Protein AF-W6L2D4-F1 (afdb_monomer)

Foldseek 3Di:
DPVVLLVLVLVQCCVQAVPCSVQADSVLQVVVLVVAPLKDWDWDDDPPPPPPPDDDDDDDDDDDDDPDPPPPDRHTFWMKGKAQLLLCCVVRVRHRVSVLCCLPVAPWDFQADAAAPNCQSPDWDCLDPDSNPTTGLEIEIDIGGDLPDALVVVLVSLVVSLVVLVVVLVVQQVVQPPDDDDDDDGRRPDRRQWYKYKWKKFFPDPPPPPPDPDDDDDDDDDDDDDPDPPPPPPPPPRPDCVRIDTSDPLVVLLVVLFDSNYTKIKHFHDDPDPPDPSRRGMIMIITIHGSVSSVVSSVVSVVVSVPPDDDDDD

pLDDT: mean 71.97, std 20.56, range [31.77, 97.56]

Secondary structure (DSSP, 8-state):
--HHHHHHHHHHHHHHSTTTGGGS-HHHHHHHHHH-TTEEEEE---------------------S-S--------EEEEEEEE-HHHHHHH-HHHHHHHHHHHHHS-PEEEE-SB-HHHHHS-EE--SSSGGG-EESEEEEEEEE-TT--HHHHHHHHHHHHHHHHHHHHHHHHHTT------S-----PPP-EEEEEEEEEE-----------------------S--SS---------GGGEEESSHHHHHHHHTS-TTBPEEEEEPPPSSTT--GGGS-EEEEEEE-HHHHHHHHHHHHHHHHTT------

Structure (mmCIF, N/CA/C/O backbone):
data_AF-W6L2D4-F1
#
_entry.id   AF-W6L2D4-F1
#
loop_
_atom_site.group_PDB
_atom_site.id
_atom_site.type_symbol
_atom_site.label_atom_id
_atom_site.label_alt_id
_atom_site.label_comp_id
_atom_site.label_asym_id
_atom_site.label_entity_id
_atom_site.label_seq_id
_atom_site.pdbx_PDB_ins_code
_atom_site.Cartn_x
_atom_site.Cartn_y
_atom_site.Cartn_z
_atom_site.occupancy
_atom_site.B_iso_or_equiv
_atom_site.auth_seq_id
_atom_site.auth_comp_id
_atom_site.auth_asym_id
_atom_site.auth_atom_id
_atom_site.pdbx_PDB_model_num
ATOM 1 N N . MET A 1 1 ? 16.944 -12.922 3.020 1.00 68.75 1 MET A N 1
ATOM 2 C CA . MET A 1 1 ? 15.678 -13.561 2.645 1.00 68.75 1 MET A CA 1
ATOM 3 C C . MET A 1 1 ? 16.073 -14.639 1.668 1.00 68.75 1 MET A C 1
ATOM 5 O O . MET A 1 1 ? 17.003 -14.405 0.897 1.00 68.75 1 MET A O 1
ATOM 9 N N . GLN A 1 2 ? 15.473 -15.826 1.720 1.00 74.19 2 GLN A N 1
ATOM 10 C CA . GLN A 1 2 ? 15.866 -16.866 0.768 1.00 74.19 2 GLN A CA 1
ATOM 11 C C . GLN A 1 2 ? 15.475 -16.429 -0.657 1.00 74.19 2 GLN A C 1
ATOM 13 O O . GLN A 1 2 ? 14.399 -15.847 -0.809 1.00 74.19 2 GLN A O 1
ATOM 18 N N . PRO A 1 3 ? 16.281 -16.702 -1.702 1.00 72.38 3 PRO A N 1
ATOM 19 C CA . PRO A 1 3 ? 15.982 -16.259 -3.070 1.00 72.38 3 PRO A CA 1
ATOM 20 C C . PRO A 1 3 ? 14.559 -16.601 -3.547 1.00 72.38 3 PRO A C 1
ATOM 22 O O . PRO A 1 3 ? 13.885 -15.761 -4.126 1.00 72.38 3 PRO A O 1
ATOM 25 N N . ARG A 1 4 ? 14.036 -17.784 -3.195 1.00 71.38 4 ARG A N 1
ATOM 26 C CA . ARG A 1 4 ? 12.666 -18.203 -3.554 1.00 71.38 4 ARG A CA 1
ATOM 27 C C . ARG A 1 4 ? 11.557 -17.397 -2.858 1.00 71.38 4 ARG A C 1
ATOM 29 O O . ARG A 1 4 ? 10.501 -17.158 -3.440 1.00 71.38 4 ARG A O 1
ATOM 36 N N . GLN A 1 5 ? 11.794 -16.949 -1.623 1.00 74.69 5 GLN A N 1
ATOM 37 C CA . GLN A 1 5 ? 10.873 -16.050 -0.916 1.00 74.69 5 GLN A CA 1
ATOM 38 C C . GLN A 1 5 ? 10.873 -14.672 -1.580 1.00 74.69 5 GLN A C 1
ATOM 40 O O . GLN A 1 5 ? 9.813 -14.071 -1.725 1.00 74.69 5 GLN A O 1
ATOM 45 N N . VAL A 1 6 ? 12.042 -14.203 -2.034 1.00 74.81 6 VAL A N 1
ATOM 46 C CA . VAL A 1 6 ? 12.148 -12.972 -2.827 1.00 74.81 6 VAL A CA 1
ATOM 47 C C . VAL A 1 6 ? 11.355 -13.119 -4.121 1.00 74.81 6 VAL A C 1
ATOM 49 O O . VAL A 1 6 ? 10.545 -12.250 -4.411 1.00 74.81 6 VAL A O 1
ATOM 52 N N . ASP A 1 7 ? 11.490 -14.229 -4.849 1.00 74.94 7 ASP A N 1
ATOM 53 C CA . ASP A 1 7 ? 10.715 -14.468 -6.074 1.00 74.94 7 ASP A CA 1
ATOM 54 C C . ASP A 1 7 ? 9.200 -14.479 -5.823 1.00 74.94 7 ASP A C 1
ATOM 56 O O . ASP A 1 7 ? 8.452 -13.805 -6.531 1.00 74.94 7 ASP A O 1
ATOM 60 N N . SER A 1 8 ? 8.741 -15.167 -4.774 1.00 75.06 8 SER A N 1
ATOM 61 C CA . SER A 1 8 ? 7.319 -15.212 -4.399 1.00 75.06 8 SER A CA 1
ATOM 62 C C . SER A 1 8 ? 6.781 -13.828 -4.017 1.00 75.06 8 SER A C 1
ATOM 64 O O . SER A 1 8 ? 5.709 -13.414 -4.459 1.00 75.06 8 SER A O 1
ATOM 66 N N . VAL A 1 9 ? 7.562 -13.058 -3.258 1.00 76.50 9 VAL A N 1
ATOM 67 C CA . VAL A 1 9 ? 7.235 -11.671 -2.918 1.00 76.50 9 VAL A CA 1
ATOM 68 C C . VAL A 1 9 ? 7.229 -10.779 -4.160 1.00 76.50 9 VAL A C 1
ATOM 70 O O . VAL A 1 9 ? 6.330 -9.955 -4.321 1.00 76.50 9 VAL A O 1
ATOM 73 N N . MET A 1 10 ? 8.178 -10.956 -5.079 1.00 75.38 10 MET A N 1
ATOM 74 C CA . MET A 1 10 ? 8.192 -10.211 -6.334 1.00 75.38 10 MET A CA 1
ATOM 75 C C . MET A 1 10 ? 6.990 -10.569 -7.206 1.00 75.38 10 MET A C 1
ATOM 77 O O . MET A 1 10 ? 6.442 -9.671 -7.830 1.00 75.38 10 MET A O 1
ATOM 81 N N . HIS A 1 11 ? 6.500 -11.810 -7.189 1.00 75.19 11 HIS A N 1
ATOM 82 C CA . HIS A 1 11 ? 5.244 -12.166 -7.852 1.00 75.19 11 HIS A CA 1
ATOM 83 C C . HIS A 1 11 ? 4.026 -11.461 -7.244 1.00 75.19 11 HIS A C 1
ATOM 85 O O . HIS A 1 11 ? 3.137 -11.039 -7.985 1.00 75.19 11 HIS A O 1
ATOM 91 N N . LEU A 1 12 ? 3.986 -11.280 -5.922 1.00 71.69 12 LEU A N 1
ATOM 92 C CA . LEU A 1 12 ? 2.952 -10.482 -5.257 1.00 71.69 12 LEU A CA 1
ATOM 93 C C . LEU A 1 12 ? 3.057 -8.994 -5.649 1.00 71.69 12 LEU A C 1
ATOM 95 O O . LEU A 1 12 ? 2.054 -8.350 -5.963 1.00 71.69 12 LEU A O 1
ATOM 99 N N . ILE A 1 13 ? 4.275 -8.454 -5.729 1.00 72.56 13 ILE A N 1
ATOM 100 C CA . ILE A 1 13 ? 4.537 -7.052 -6.100 1.00 72.56 13 ILE A CA 1
ATOM 101 C C . ILE A 1 13 ? 4.356 -6.798 -7.602 1.00 72.56 13 ILE A C 1
ATOM 103 O O . ILE A 1 13 ? 3.933 -5.710 -7.994 1.00 72.56 13 ILE A O 1
ATOM 107 N N . ASP A 1 14 ? 4.580 -7.786 -8.463 1.00 69.75 14 ASP A N 1
ATOM 108 C CA . ASP A 1 14 ? 4.284 -7.700 -9.896 1.00 69.75 14 ASP A CA 1
ATOM 109 C C . ASP A 1 14 ? 2.792 -7.405 -10.114 1.00 69.75 14 ASP A C 1
ATOM 111 O O . ASP A 1 14 ? 2.414 -6.687 -11.042 1.00 69.75 14 ASP A O 1
ATOM 115 N N . GLN A 1 15 ? 1.925 -7.861 -9.203 1.00 61.25 15 GLN A N 1
ATOM 116 C CA . GLN A 1 15 ? 0.518 -7.483 -9.228 1.00 61.25 15 GLN A CA 1
ATOM 117 C C . GLN A 1 15 ? 0.327 -6.006 -8.846 1.00 61.25 15 GLN A C 1
ATOM 119 O O . GLN A 1 15 ? -0.602 -5.378 -9.345 1.00 61.25 15 GLN A O 1
ATOM 124 N N . PHE A 1 16 ? 1.147 -5.458 -7.944 1.00 60.00 16 PHE A N 1
ATOM 125 C CA . PHE A 1 16 ? 1.050 -4.116 -7.347 1.00 60.00 16 PHE A CA 1
ATOM 126 C C . PHE A 1 16 ? 1.337 -2.974 -8.343 1.00 60.00 16 PHE A C 1
ATOM 128 O O . PHE A 1 16 ? 0.628 -1.965 -8.335 1.00 60.00 16 PHE A O 1
ATOM 135 N N . CYS A 1 17 ? 2.313 -3.152 -9.245 1.00 57.06 17 CYS A N 1
ATOM 136 C CA . CYS A 1 17 ? 2.706 -2.169 -10.270 1.00 57.06 17 CYS A CA 1
ATOM 137 C C . CYS A 1 17 ? 3.064 -2.855 -11.613 1.00 57.06 17 CYS A C 1
ATOM 139 O O . CYS A 1 17 ? 4.234 -2.893 -12.003 1.00 57.06 17 CYS A O 1
ATOM 141 N N . PRO A 1 18 ? 2.078 -3.358 -12.374 1.00 52.22 18 PRO A N 1
ATOM 142 C CA . PRO A 1 18 ? 2.303 -4.309 -13.475 1.00 52.22 18 PRO A CA 1
ATOM 143 C C . PRO A 1 18 ? 3.168 -3.793 -14.637 1.00 52.22 18 PRO A C 1
ATOM 145 O O . PRO A 1 18 ? 3.634 -4.569 -15.467 1.00 52.22 18 PRO A O 1
ATOM 148 N N . ASP A 1 19 ? 3.421 -2.487 -14.710 1.00 57.28 19 ASP A N 1
ATOM 149 C CA . ASP A 1 19 ? 3.966 -1.874 -15.920 1.00 57.28 19 ASP A CA 1
ATOM 150 C C . ASP A 1 19 ? 5.480 -1.696 -15.891 1.00 57.28 19 ASP A C 1
ATOM 152 O O . ASP A 1 19 ? 6.074 -1.465 -16.950 1.00 57.28 19 ASP A O 1
ATOM 156 N N . LYS A 1 20 ? 6.084 -1.768 -14.694 1.00 61.09 20 LYS A N 1
ATOM 157 C CA . LYS A 1 20 ? 7.484 -1.390 -14.453 1.00 61.09 20 LYS A CA 1
ATOM 158 C C . LYS A 1 20 ? 8.176 -2.097 -13.282 1.00 61.09 20 LYS A C 1
ATOM 160 O O . LYS A 1 20 ? 9.317 -1.760 -12.996 1.00 61.09 20 LYS A O 1
ATOM 165 N N . VAL A 1 21 ? 7.567 -3.079 -12.609 1.00 61.41 21 VAL A N 1
ATOM 166 C CA . VAL A 1 21 ? 8.265 -3.802 -11.516 1.00 61.41 21 VAL A CA 1
ATOM 167 C C . VAL A 1 21 ? 9.490 -4.571 -12.027 1.00 61.41 21 VAL A C 1
ATOM 169 O O . VAL A 1 21 ? 10.471 -4.690 -11.305 1.00 61.41 21 VAL A O 1
ATOM 172 N N . ASN A 1 22 ? 9.529 -4.943 -13.311 1.00 66.50 22 ASN A N 1
ATOM 173 C CA . ASN A 1 22 ? 10.748 -5.448 -13.961 1.00 66.50 22 ASN A CA 1
ATOM 174 C C . ASN A 1 22 ? 11.922 -4.442 -13.973 1.00 66.50 22 ASN A C 1
ATOM 176 O O . ASN A 1 22 ? 13.052 -4.836 -14.240 1.00 66.50 22 ASN A O 1
ATOM 180 N N . GLU A 1 23 ? 11.670 -3.149 -13.731 1.00 71.81 23 GLU A N 1
ATOM 181 C CA . GLU A 1 23 ? 12.705 -2.117 -13.570 1.00 71.81 23 GLU A CA 1
ATOM 182 C C . GLU A 1 23 ? 13.270 -2.086 -12.131 1.00 71.81 23 GLU A C 1
ATOM 184 O O . GLU A 1 23 ? 14.284 -1.430 -11.895 1.00 71.81 23 GLU A O 1
ATOM 189 N N . ILE A 1 24 ? 12.637 -2.780 -11.173 1.00 76.56 24 ILE A N 1
ATOM 190 C CA . ILE A 1 24 ? 13.099 -2.913 -9.785 1.00 76.56 24 ILE A CA 1
ATOM 191 C C . ILE A 1 24 ? 14.097 -4.075 -9.695 1.00 76.56 24 ILE A C 1
ATOM 193 O O . ILE A 1 24 ? 13.818 -5.194 -10.125 1.00 76.56 24 ILE A O 1
ATOM 197 N N . ASP A 1 25 ? 15.262 -3.810 -9.103 1.00 83.00 25 ASP A N 1
ATOM 198 C CA . ASP A 1 25 ? 16.249 -4.838 -8.763 1.00 83.00 25 ASP A CA 1
ATOM 199 C C . ASP A 1 25 ? 15.670 -5.750 -7.665 1.00 83.00 25 ASP A C 1
ATOM 201 O O . ASP A 1 25 ? 15.533 -5.338 -6.511 1.00 83.00 25 ASP A O 1
ATOM 205 N N . ARG A 1 26 ? 15.281 -6.971 -8.059 1.00 82.88 26 ARG A N 1
ATOM 206 C CA . ARG A 1 26 ? 14.584 -7.953 -7.213 1.00 82.88 26 ARG A CA 1
ATOM 207 C C . ARG A 1 26 ? 15.399 -8.332 -5.982 1.00 82.88 26 ARG A C 1
ATOM 209 O O . ARG A 1 26 ? 14.868 -8.317 -4.875 1.00 82.88 26 ARG A O 1
ATOM 216 N N . ASP A 1 27 ? 16.688 -8.603 -6.168 1.00 82.88 27 ASP A N 1
ATOM 217 C CA . ASP A 1 27 ? 17.585 -9.002 -5.083 1.00 82.88 27 ASP A CA 1
ATOM 218 C C . ASP A 1 27 ? 17.779 -7.850 -4.096 1.00 82.88 27 ASP A C 1
ATOM 220 O O . ASP A 1 27 ? 17.695 -8.036 -2.880 1.00 82.88 27 ASP A O 1
ATOM 224 N N . ALA A 1 28 ? 17.976 -6.631 -4.611 1.00 86.12 28 ALA A N 1
ATOM 225 C CA . ALA A 1 28 ? 18.082 -5.449 -3.765 1.00 86.12 28 ALA A CA 1
ATOM 226 C C . ALA A 1 28 ? 16.778 -5.171 -3.002 1.00 86.12 28 ALA A C 1
ATOM 228 O O . ALA A 1 28 ? 16.825 -4.760 -1.842 1.00 86.12 28 ALA A O 1
ATOM 229 N N . PHE A 1 29 ? 15.622 -5.388 -3.634 1.00 85.12 29 PHE A N 1
ATOM 230 C CA . PHE A 1 29 ? 14.320 -5.199 -2.999 1.00 85.12 29 PHE A CA 1
ATOM 231 C C . PHE A 1 29 ? 14.055 -6.255 -1.919 1.00 85.12 29 PHE A C 1
ATOM 233 O O . PHE A 1 29 ? 13.626 -5.912 -0.819 1.00 85.12 29 PHE A O 1
ATOM 240 N N . GLY A 1 30 ? 14.395 -7.520 -2.181 1.00 84.88 30 GLY A N 1
ATOM 241 C CA . GLY A 1 30 ? 14.339 -8.599 -1.195 1.00 84.88 30 GLY A CA 1
ATOM 242 C C . GLY A 1 30 ? 15.239 -8.351 0.019 1.00 84.88 30 GLY A C 1
ATOM 243 O O . GLY A 1 30 ? 14.814 -8.558 1.156 1.00 84.88 30 GLY A O 1
ATOM 244 N N . ALA A 1 31 ? 16.456 -7.845 -0.203 1.00 84.75 31 ALA A N 1
ATOM 245 C CA . ALA A 1 31 ? 17.363 -7.452 0.876 1.00 84.75 31 ALA A CA 1
ATOM 246 C C . ALA A 1 31 ? 16.794 -6.296 1.715 1.00 84.75 31 ALA A C 1
ATOM 248 O O . ALA A 1 31 ? 16.870 -6.326 2.942 1.00 84.75 31 ALA A O 1
ATOM 249 N N . ALA A 1 32 ? 16.176 -5.305 1.069 1.00 87.25 32 ALA A N 1
ATOM 250 C CA . ALA A 1 32 ? 15.550 -4.201 1.784 1.00 87.25 32 ALA A CA 1
ATOM 251 C C . ALA A 1 32 ? 14.336 -4.641 2.612 1.00 87.25 32 ALA A C 1
ATOM 253 O O . ALA A 1 32 ? 14.160 -4.189 3.739 1.00 87.25 32 ALA A O 1
ATOM 254 N N . LEU A 1 33 ? 13.517 -5.553 2.083 1.00 87.31 33 LEU A N 1
ATOM 255 C CA . LEU A 1 33 ? 12.393 -6.136 2.812 1.00 87.31 33 LEU A CA 1
ATOM 256 C C . LEU A 1 33 ? 12.833 -6.881 4.072 1.00 87.31 33 LEU A C 1
ATOM 258 O O . LEU A 1 33 ? 12.187 -6.736 5.106 1.00 87.31 33 LEU A O 1
ATOM 262 N N . GLU A 1 34 ? 13.911 -7.665 3.981 1.00 85.00 34 GLU A N 1
ATOM 263 C CA . GLU A 1 34 ? 14.491 -8.382 5.123 1.00 85.00 34 GLU A CA 1
ATOM 264 C C . GLU A 1 34 ? 15.064 -7.432 6.174 1.00 85.00 34 GLU A C 1
ATOM 266 O O . GLU A 1 34 ? 14.919 -7.676 7.370 1.00 85.00 34 GLU A O 1
ATOM 271 N N . ALA A 1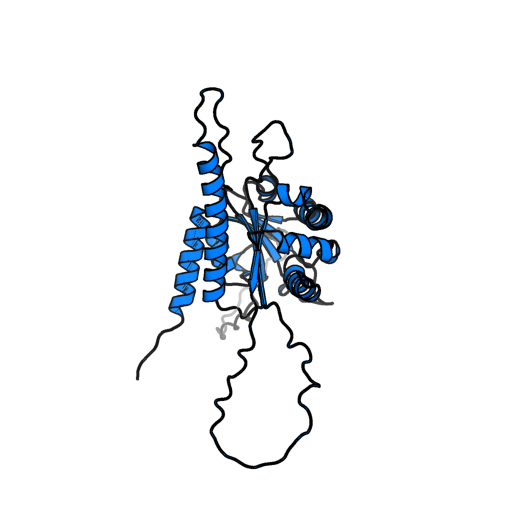 35 ? 15.710 -6.353 5.732 1.00 85.12 35 ALA A N 1
ATOM 272 C CA . ALA A 1 35 ? 16.264 -5.346 6.625 1.00 85.12 35 ALA A CA 1
ATOM 273 C C . ALA A 1 35 ? 15.182 -4.459 7.266 1.00 85.12 35 ALA A C 1
ATOM 275 O O . ALA A 1 35 ? 15.433 -3.866 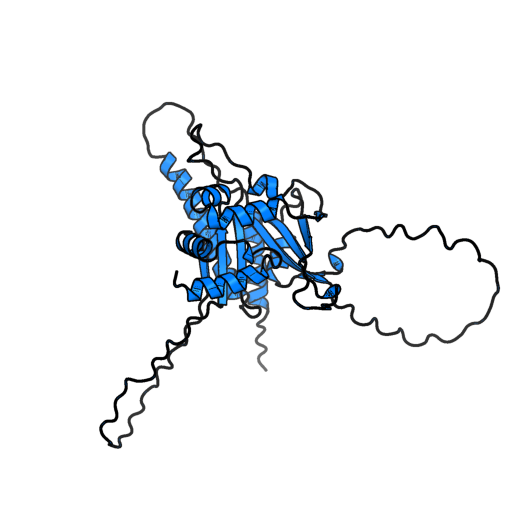8.315 1.00 85.12 35 ALA A O 1
ATOM 276 N N . ASN A 1 36 ? 13.999 -4.349 6.651 1.00 85.69 36 ASN A N 1
ATOM 277 C CA . ASN A 1 36 ? 12.933 -3.482 7.132 1.00 85.69 36 ASN A CA 1
ATOM 278 C C . ASN A 1 36 ? 12.192 -4.120 8.331 1.00 85.69 36 ASN A C 1
ATOM 280 O O . ASN A 1 36 ? 11.473 -5.112 8.159 1.00 85.69 36 ASN A O 1
ATOM 284 N N . PRO A 1 37 ? 12.270 -3.524 9.539 1.00 86.50 37 PRO A N 1
ATOM 285 C CA . PRO A 1 37 ? 11.597 -4.042 10.731 1.00 86.50 37 PRO A CA 1
ATOM 286 C C . PRO A 1 37 ? 10.069 -3.923 10.673 1.00 86.50 37 PRO A C 1
ATOM 288 O O . PRO A 1 37 ? 9.390 -4.455 11.549 1.00 86.50 37 PRO A O 1
ATOM 291 N N . PHE A 1 38 ? 9.521 -3.247 9.662 1.00 89.94 38 PHE A N 1
ATOM 292 C CA . PHE A 1 38 ? 8.089 -3.123 9.399 1.00 89.94 38 PHE A CA 1
ATOM 293 C C . PHE A 1 38 ? 7.645 -3.997 8.234 1.00 89.94 38 PHE A C 1
ATOM 295 O O . PHE A 1 38 ? 6.727 -3.616 7.521 1.00 89.94 38 PHE A O 1
ATOM 302 N N . THR A 1 39 ? 8.292 -5.142 8.022 1.00 89.25 39 THR A N 1
ATOM 303 C CA . THR A 1 39 ? 7.853 -6.160 7.064 1.00 89.25 39 THR A CA 1
ATOM 304 C C . THR A 1 39 ? 7.194 -7.339 7.793 1.00 89.25 39 THR A C 1
ATOM 306 O O . THR A 1 39 ? 7.667 -7.789 8.840 1.00 89.25 39 THR A O 1
ATOM 309 N N . CYS A 1 40 ? 6.091 -7.831 7.230 1.00 88.19 40 CYS A N 1
ATOM 310 C CA . CYS A 1 40 ? 5.386 -9.072 7.547 1.00 88.19 40 CYS A CA 1
ATOM 311 C C . CYS A 1 40 ? 5.378 -9.963 6.310 1.00 88.19 40 CYS A C 1
ATOM 313 O O . CYS A 1 40 ? 4.996 -9.502 5.235 1.00 88.19 40 CYS A O 1
ATOM 315 N N . ILE A 1 41 ? 5.708 -11.241 6.478 1.00 85.94 41 ILE A N 1
ATOM 316 C CA . ILE A 1 41 ? 5.524 -12.266 5.448 1.00 85.94 41 ILE A CA 1
ATOM 317 C C . ILE A 1 41 ? 4.592 -13.329 6.011 1.00 85.94 41 ILE A C 1
ATOM 319 O O . ILE A 1 41 ? 4.825 -13.834 7.107 1.00 85.94 41 ILE A O 1
ATOM 323 N N . VAL A 1 42 ? 3.551 -13.658 5.254 1.00 82.56 42 VAL A N 1
ATOM 324 C CA . VAL A 1 42 ? 2.610 -14.726 5.586 1.00 82.56 42 VAL A CA 1
ATOM 325 C C . VAL A 1 42 ? 3.077 -16.003 4.912 1.00 82.56 42 VAL A C 1
ATOM 327 O O . VAL A 1 42 ? 3.236 -16.041 3.690 1.00 82.56 42 VAL A O 1
ATOM 330 N N . LYS A 1 43 ? 3.263 -17.043 5.718 1.00 83.12 43 LYS A N 1
ATOM 331 C CA . LYS A 1 43 ? 3.559 -18.401 5.270 1.00 83.12 43 LYS A CA 1
ATOM 332 C C . LYS A 1 43 ? 2.484 -19.328 5.814 1.00 83.12 43 LYS A C 1
ATOM 334 O O . LYS A 1 43 ? 2.057 -19.149 6.955 1.00 83.12 43 LYS A O 1
ATOM 339 N N . LEU A 1 44 ? 2.063 -20.292 5.009 1.00 72.62 44 LEU A N 1
ATOM 340 C CA . LEU A 1 44 ? 1.328 -21.442 5.512 1.00 72.62 44 LEU A CA 1
ATOM 341 C C . LEU A 1 44 ? 2.376 -22.504 5.827 1.00 72.62 44 LEU A C 1
ATOM 343 O O . LEU A 1 44 ? 3.191 -22.828 4.969 1.00 72.62 44 LEU A O 1
ATOM 347 N N . ASN A 1 45 ? 2.409 -22.968 7.072 1.00 66.25 45 ASN A N 1
ATOM 348 C CA . ASN A 1 45 ? 3.177 -24.158 7.394 1.00 66.25 45 ASN A CA 1
ATOM 349 C C . ASN A 1 45 ? 2.275 -25.341 7.067 1.00 66.25 45 ASN A C 1
ATOM 351 O O . ASN A 1 45 ? 1.142 -25.376 7.560 1.00 66.25 45 ASN A O 1
ATOM 355 N N . ASP A 1 46 ? 2.772 -26.293 6.287 1.00 59.00 46 ASP A N 1
ATOM 356 C CA . ASP A 1 46 ? 2.169 -27.615 6.266 1.00 59.00 46 ASP A CA 1
ATOM 357 C C . ASP A 1 46 ? 2.258 -28.138 7.700 1.00 59.00 46 ASP A C 1
ATOM 359 O O . ASP A 1 46 ? 3.339 -28.290 8.276 1.00 59.00 46 ASP A O 1
ATOM 363 N N . LEU A 1 47 ? 1.102 -28.272 8.348 1.00 53.97 47 LEU A N 1
ATOM 364 C CA . LEU A 1 47 ? 1.028 -29.014 9.591 1.00 53.97 47 LEU A CA 1
ATOM 365 C C . LEU A 1 47 ? 1.382 -30.441 9.192 1.00 53.97 47 LEU A C 1
ATOM 367 O O . LEU A 1 47 ? 0.549 -31.118 8.594 1.00 53.97 47 LEU A O 1
ATOM 371 N N . GLU A 1 48 ? 2.620 -30.860 9.467 1.00 52.66 48 GLU A N 1
ATOM 372 C CA . GLU A 1 48 ? 2.964 -32.276 9.531 1.00 52.66 48 GLU A CA 1
ATOM 373 C C . GLU A 1 48 ? 1.871 -32.910 10.400 1.00 52.66 48 GLU A C 1
ATOM 375 O O . GLU A 1 48 ? 1.774 -32.619 11.596 1.00 52.66 48 GLU A O 1
ATOM 380 N N . GLU A 1 49 ? 0.962 -33.667 9.779 1.00 47.53 49 GLU A N 1
ATOM 381 C CA . GLU A 1 49 ? 0.005 -34.485 10.505 1.00 47.53 49 GLU A CA 1
ATOM 382 C C . GLU A 1 49 ? 0.861 -35.390 11.394 1.00 47.53 49 GLU A C 1
ATOM 384 O O . GLU A 1 49 ? 1.541 -36.292 10.904 1.00 47.53 49 GLU A O 1
ATOM 389 N N . GLU A 1 50 ? 0.908 -35.096 12.697 1.00 49.19 50 GLU A N 1
ATOM 390 C CA . GLU A 1 50 ? 1.393 -36.040 13.692 1.00 49.19 50 GLU A CA 1
ATOM 391 C C . GLU A 1 50 ? 0.460 -37.251 13.590 1.00 49.19 50 GLU A C 1
ATOM 393 O O . GLU A 1 50 ? -0.604 -37.293 14.208 1.00 49.19 50 GLU A O 1
ATOM 398 N N . GLU A 1 51 ? 0.818 -38.204 12.726 1.00 48.94 51 GLU A N 1
ATOM 399 C CA . GLU A 1 51 ? 0.218 -39.527 12.699 1.00 48.94 51 GLU A CA 1
ATOM 400 C C . GLU A 1 51 ? 0.391 -40.099 14.110 1.00 48.94 51 GLU A C 1
ATOM 402 O O . GLU A 1 51 ? 1.487 -40.489 14.522 1.00 48.94 51 GLU A O 1
ATOM 407 N N . GLU A 1 52 ? -0.697 -40.110 14.880 1.00 46.56 52 GLU A N 1
ATOM 408 C CA . GLU A 1 52 ? -0.817 -40.957 16.055 1.00 46.56 52 GLU A CA 1
ATOM 409 C C . GLU A 1 52 ? -0.614 -42.407 15.578 1.00 46.56 52 GLU A C 1
ATOM 411 O O . GLU A 1 52 ? -1.516 -43.027 15.011 1.00 46.56 52 GLU A O 1
ATOM 416 N N . GLU A 1 53 ? 0.602 -42.937 15.754 1.00 43.34 53 GLU A N 1
ATOM 417 C CA . GLU A 1 53 ? 0.904 -44.355 15.560 1.00 43.34 53 GLU A CA 1
ATOM 418 C C . GLU A 1 53 ? 0.078 -45.171 16.570 1.00 43.34 53 GLU A C 1
ATOM 420 O O . GLU A 1 53 ? 0.464 -45.351 17.727 1.00 43.34 53 GLU A O 1
ATOM 425 N N . ASP A 1 54 ? -1.078 -45.667 16.125 1.00 40.31 54 ASP A N 1
ATOM 426 C CA . ASP A 1 54 ? -1.807 -46.737 16.799 1.00 40.31 54 ASP A CA 1
ATOM 427 C C . ASP A 1 54 ? -1.035 -48.058 16.615 1.00 40.31 54 ASP A C 1
ATOM 429 O O . ASP A 1 54 ? -0.807 -48.552 15.503 1.00 40.31 54 ASP A O 1
ATOM 433 N N . ASP A 1 55 ? -0.603 -48.611 17.745 1.00 48.94 55 ASP A N 1
ATOM 434 C CA . ASP A 1 55 ? 0.153 -49.847 17.908 1.00 48.94 55 ASP A CA 1
ATOM 435 C C . ASP A 1 55 ? -0.525 -51.044 17.212 1.00 48.94 55 ASP A C 1
ATOM 437 O O . ASP A 1 55 ? -1.337 -51.751 17.810 1.00 48.94 55 ASP A O 1
ATOM 441 N N . THR A 1 56 ? -0.120 -51.398 15.986 1.00 41.34 56 THR A N 1
ATOM 442 C CA . THR A 1 56 ? -0.273 -52.784 15.495 1.00 41.34 56 THR A CA 1
ATOM 443 C C . THR A 1 56 ? 0.895 -53.268 14.629 1.00 41.34 56 THR A C 1
ATOM 445 O O . THR A 1 56 ? 0.909 -53.235 13.404 1.00 41.34 56 THR A O 1
ATOM 448 N N . VAL A 1 57 ? 1.879 -53.814 15.345 1.00 49.25 57 VAL A N 1
ATOM 449 C CA . VAL A 1 57 ? 2.827 -54.883 14.989 1.00 49.25 57 VAL A CA 1
ATOM 450 C C . VAL A 1 57 ? 2.540 -55.618 13.664 1.00 49.25 57 VAL A C 1
ATOM 452 O O . VAL A 1 57 ? 1.643 -56.457 13.603 1.00 49.25 57 VAL A O 1
ATOM 455 N N . ASN A 1 58 ? 3.419 -55.455 12.664 1.00 40.31 58 ASN A N 1
ATOM 456 C CA . ASN A 1 58 ? 4.007 -56.596 11.948 1.00 40.31 58 ASN A CA 1
ATOM 457 C C . ASN A 1 58 ? 5.307 -56.244 11.198 1.00 40.31 58 ASN A C 1
ATOM 459 O O . ASN A 1 58 ? 5.380 -55.347 10.368 1.00 40.31 58 ASN A O 1
ATOM 463 N N . ASN A 1 59 ? 6.339 -57.023 11.520 1.00 40.69 59 ASN A N 1
ATOM 464 C CA . ASN A 1 59 ? 7.730 -56.915 11.092 1.00 40.69 59 ASN A CA 1
ATOM 465 C C . ASN A 1 59 ? 7.956 -56.992 9.569 1.00 40.69 59 ASN A C 1
ATOM 467 O O . ASN A 1 59 ? 7.671 -58.021 8.960 1.00 40.69 59 ASN A O 1
ATOM 471 N N . HIS A 1 60 ? 8.692 -56.021 9.017 1.00 36.41 60 HIS A N 1
ATOM 472 C CA . HIS A 1 60 ? 9.732 -56.288 8.013 1.00 36.41 60 HIS A CA 1
ATOM 473 C C . HIS A 1 60 ? 10.862 -55.237 8.092 1.00 36.41 60 HIS A C 1
ATOM 475 O O . HIS A 1 60 ? 10.572 -54.043 8.119 1.00 36.41 60 HIS A O 1
ATOM 481 N N . PRO A 1 61 ? 12.152 -55.638 8.138 1.00 46.28 61 PRO A N 1
ATOM 482 C CA . PRO A 1 61 ? 13.245 -54.706 8.384 1.00 46.28 61 PRO A CA 1
ATOM 483 C C . PRO A 1 61 ? 13.828 -54.121 7.088 1.00 46.28 61 PRO A C 1
ATOM 485 O O . PRO A 1 61 ? 14.113 -54.839 6.133 1.00 46.28 61 PRO A O 1
ATOM 488 N N . ASN A 1 62 ? 14.110 -52.819 7.143 1.00 41.12 62 ASN A N 1
ATOM 489 C CA . ASN A 1 62 ? 15.072 -52.070 6.332 1.00 41.12 62 ASN A CA 1
ATOM 490 C C . ASN A 1 62 ? 14.903 -52.065 4.801 1.00 41.12 62 ASN A C 1
ATOM 492 O O . ASN A 1 62 ? 15.605 -52.763 4.068 1.00 41.12 62 ASN A O 1
ATOM 496 N N . LYS A 1 63 ? 14.180 -51.051 4.314 1.00 36.03 63 LYS A N 1
ATOM 497 C CA . LYS A 1 63 ? 14.719 -50.179 3.262 1.00 36.03 63 LYS A CA 1
ATOM 498 C C . LYS A 1 63 ? 14.584 -48.723 3.701 1.00 36.03 63 LYS A C 1
ATOM 500 O O . LYS A 1 63 ? 13.509 -48.261 4.048 1.00 36.03 63 LYS A O 1
ATOM 505 N N . ARG A 1 64 ? 15.748 -48.087 3.766 1.00 40.44 64 ARG A N 1
ATOM 506 C CA . ARG A 1 64 ? 16.054 -46.742 4.245 1.00 40.44 64 ARG A CA 1
ATOM 507 C C . ARG A 1 64 ? 15.017 -45.689 3.834 1.00 40.44 64 ARG A C 1
ATOM 509 O O . ARG A 1 64 ? 14.847 -45.426 2.649 1.00 40.44 64 ARG A O 1
ATOM 516 N N . LYS A 1 65 ? 14.427 -45.059 4.856 1.00 44.94 65 LYS A N 1
ATOM 517 C CA . LYS A 1 65 ? 14.191 -43.609 4.921 1.00 44.94 65 LYS A CA 1
ATOM 518 C C . LYS A 1 65 ? 15.484 -42.900 4.499 1.00 44.94 65 LYS A C 1
ATOM 520 O O . LYS A 1 65 ? 16.482 -43.162 5.161 1.00 44.94 65 LYS A O 1
ATOM 525 N N . GLU A 1 66 ? 15.467 -42.098 3.429 1.00 38.41 66 GLU A N 1
ATOM 526 C CA . GLU A 1 66 ? 16.375 -40.942 3.201 1.00 38.41 66 GLU A CA 1
ATOM 527 C C . GLU A 1 66 ? 16.280 -40.287 1.804 1.00 38.41 66 GLU A C 1
ATOM 529 O O . GLU A 1 66 ? 17.015 -39.344 1.541 1.00 38.41 66 GLU A O 1
ATOM 534 N N . GLU A 1 67 ? 15.380 -40.698 0.907 1.00 34.78 67 GLU A N 1
ATOM 535 C CA . GLU A 1 67 ? 15.308 -40.108 -0.443 1.00 34.78 67 GLU A CA 1
ATOM 536 C C . GLU A 1 67 ? 13.870 -39.732 -0.818 1.00 34.78 67 GLU A C 1
ATOM 538 O O . GLU A 1 67 ? 13.218 -40.452 -1.563 1.00 34.78 67 GLU A O 1
ATOM 543 N N . ALA A 1 68 ? 13.374 -38.643 -0.220 1.00 37.66 68 ALA A N 1
ATOM 544 C CA . ALA A 1 68 ? 12.352 -37.724 -0.756 1.00 37.66 68 ALA A CA 1
ATOM 545 C C . ALA A 1 68 ? 11.967 -36.673 0.311 1.00 37.66 68 ALA A C 1
ATOM 547 O O . ALA A 1 68 ? 10.798 -36.455 0.590 1.00 37.66 68 ALA A O 1
ATOM 548 N N . LYS A 1 69 ? 12.953 -36.020 0.943 1.00 37.19 69 LYS A N 1
ATOM 549 C CA . LYS A 1 69 ? 12.752 -34.630 1.381 1.00 37.19 69 LYS A CA 1
ATOM 550 C C . LYS A 1 69 ? 13.076 -33.759 0.170 1.00 37.19 69 LYS A C 1
ATOM 552 O O . LYS A 1 69 ? 14.128 -33.127 0.125 1.00 37.19 69 LYS A O 1
ATOM 557 N N . GLU A 1 70 ? 12.249 -33.843 -0.871 1.00 40.78 70 GLU A N 1
ATOM 558 C CA . GLU A 1 70 ? 12.120 -32.681 -1.747 1.00 40.78 70 GLU A CA 1
ATOM 559 C C . GLU A 1 70 ? 11.605 -31.576 -0.827 1.00 40.78 70 GLU A C 1
ATOM 561 O O . GLU A 1 70 ? 10.661 -31.800 -0.079 1.00 40.78 70 GLU A O 1
ATOM 566 N N . GLU A 1 71 ? 12.361 -30.485 -0.746 1.00 44.22 71 GLU A N 1
ATOM 567 C CA . GLU A 1 71 ? 12.087 -29.317 0.085 1.00 44.22 71 GLU A CA 1
ATOM 568 C C . GLU A 1 71 ? 10.603 -28.941 -0.034 1.00 44.22 71 GLU A C 1
ATOM 570 O O . GLU A 1 71 ? 10.231 -28.335 -1.036 1.00 44.22 71 GLU A O 1
ATOM 575 N N . GLU A 1 72 ? 9.769 -29.323 0.943 1.00 47.75 72 GLU A N 1
ATOM 576 C CA . GLU A 1 72 ? 8.379 -28.867 1.007 1.00 47.75 72 GLU A CA 1
ATOM 577 C C . GLU A 1 72 ? 8.399 -27.341 0.921 1.00 47.75 72 GLU A C 1
ATOM 579 O O . GLU A 1 72 ? 9.134 -26.640 1.628 1.00 47.75 72 GLU A O 1
ATOM 584 N N . GLU A 1 73 ? 7.725 -26.859 -0.113 1.00 53.66 73 GLU A N 1
ATOM 585 C CA . GLU A 1 73 ? 7.912 -25.546 -0.692 1.00 53.66 73 GLU A CA 1
ATOM 586 C C . GLU A 1 73 ? 7.362 -24.499 0.284 1.00 53.66 73 GLU A C 1
ATOM 588 O O . GLU A 1 73 ? 6.155 -24.382 0.455 1.00 53.66 73 GLU A O 1
ATOM 593 N N . GLU A 1 74 ? 8.224 -23.711 0.942 1.00 57.84 74 GLU A N 1
ATOM 594 C CA . GLU A 1 74 ? 7.757 -22.559 1.730 1.00 57.84 74 GLU A CA 1
ATOM 595 C C . GLU A 1 74 ? 7.160 -21.489 0.793 1.00 57.84 74 GLU A C 1
ATOM 597 O O . GLU A 1 74 ? 7.832 -20.527 0.400 1.00 57.84 74 GLU A O 1
ATOM 602 N N . GLU A 1 75 ? 5.893 -21.649 0.421 1.00 71.69 75 GLU A N 1
ATOM 603 C CA . GLU A 1 75 ? 5.151 -20.681 -0.374 1.00 71.69 75 GLU A CA 1
ATOM 604 C C . GLU A 1 75 ? 4.814 -19.438 0.466 1.00 71.69 75 GLU A C 1
ATOM 606 O O . GLU A 1 75 ? 4.298 -19.504 1.587 1.00 71.69 75 GLU A O 1
ATOM 611 N N . VAL A 1 76 ? 5.113 -18.258 -0.083 1.00 79.00 76 VAL A N 1
ATOM 612 C CA . VAL A 1 76 ? 4.734 -16.978 0.522 1.00 79.00 76 VAL A CA 1
ATOM 613 C C . VAL A 1 76 ? 3.342 -16.589 0.036 1.00 79.00 76 VAL A C 1
ATOM 615 O O . VAL A 1 76 ? 3.142 -16.293 -1.141 1.00 79.00 76 VAL A O 1
ATOM 618 N N . TYR A 1 77 ? 2.393 -16.517 0.965 1.00 79.50 77 TYR A N 1
ATOM 619 C CA . TYR A 1 77 ? 0.986 -16.217 0.685 1.00 79.50 77 TYR A CA 1
ATOM 620 C C . TYR A 1 77 ? 0.651 -14.730 0.795 1.00 79.50 77 TYR A C 1
ATOM 622 O O . TYR A 1 77 ? -0.381 -14.279 0.292 1.00 79.50 77 TYR A O 1
ATOM 630 N N . GLY A 1 78 ? 1.518 -13.954 1.441 1.00 84.38 78 GLY A N 1
ATOM 631 C CA . GLY A 1 78 ? 1.287 -12.538 1.656 1.00 84.38 78 GLY A CA 1
ATOM 632 C C . GLY A 1 78 ? 2.520 -11.773 2.103 1.00 84.38 78 GLY A C 1
ATOM 633 O O . GLY A 1 78 ? 3.441 -12.318 2.711 1.00 84.38 78 GLY A O 1
ATOM 634 N N . LEU A 1 79 ? 2.495 -10.482 1.811 1.00 87.88 79 LEU A N 1
ATOM 635 C CA . LEU A 1 79 ? 3.446 -9.465 2.210 1.00 87.88 79 LEU A CA 1
ATOM 636 C C . LEU A 1 79 ? 2.662 -8.254 2.717 1.00 87.88 79 LEU A C 1
ATOM 638 O O . LEU A 1 79 ? 1.775 -7.740 2.035 1.00 87.88 79 LEU A O 1
ATOM 642 N N . ALA A 1 80 ? 3.080 -7.710 3.850 1.00 90.38 80 ALA A N 1
ATOM 643 C CA . ALA A 1 80 ? 2.759 -6.335 4.196 1.00 90.38 80 ALA A CA 1
ATOM 644 C C . ALA A 1 80 ? 4.019 -5.626 4.683 1.00 90.38 80 ALA A C 1
ATOM 646 O O . ALA A 1 80 ? 4.795 -6.196 5.445 1.00 90.38 80 ALA A O 1
ATOM 647 N N . SER A 1 81 ? 4.263 -4.405 4.218 1.00 90.94 81 SER A N 1
ATOM 648 C CA . SER A 1 81 ? 5.443 -3.644 4.608 1.00 90.94 81 SER A CA 1
ATOM 649 C C . SER A 1 81 ? 5.186 -2.141 4.639 1.00 90.94 81 SER A C 1
ATOM 651 O O . SER A 1 81 ? 4.466 -1.608 3.792 1.00 90.94 81 SER A O 1
ATOM 653 N N . ALA A 1 82 ? 5.779 -1.447 5.611 1.00 91.25 82 ALA A N 1
ATOM 654 C CA . ALA A 1 82 ? 5.748 0.010 5.708 1.00 91.25 82 ALA A CA 1
ATOM 655 C C . ALA A 1 82 ? 7.148 0.598 5.489 1.00 91.25 82 ALA A C 1
ATOM 657 O O . ALA A 1 82 ? 8.064 0.334 6.265 1.00 91.25 82 ALA A O 1
ATOM 658 N N . PHE A 1 83 ? 7.308 1.438 4.468 1.00 88.00 83 PHE A N 1
ATOM 659 C CA . PHE A 1 83 ? 8.594 2.020 4.084 1.00 88.00 83 PHE A CA 1
ATOM 660 C C . PHE A 1 83 ? 8.633 3.533 4.291 1.00 88.00 83 PHE A C 1
ATOM 662 O O . PHE A 1 83 ? 7.755 4.259 3.819 1.00 88.00 83 PHE A O 1
ATOM 669 N N . ASP A 1 84 ? 9.698 4.032 4.914 1.00 87.19 84 ASP A N 1
ATOM 670 C CA . ASP A 1 84 ? 10.111 5.429 4.766 1.00 87.19 84 ASP A CA 1
ATOM 671 C C . ASP A 1 84 ? 10.909 5.552 3.461 1.00 87.19 84 ASP A C 1
ATOM 673 O O . ASP A 1 84 ? 12.093 5.225 3.413 1.00 87.19 84 ASP A O 1
ATOM 677 N N . LEU A 1 85 ? 10.272 6.019 2.382 1.00 85.12 85 LEU A N 1
ATOM 678 C CA . LEU A 1 85 ? 10.926 6.071 1.070 1.00 85.12 85 LEU A CA 1
ATOM 679 C C . LEU A 1 85 ? 12.181 6.955 1.042 1.00 85.12 85 LEU A C 1
ATOM 681 O O . LEU A 1 85 ? 13.067 6.707 0.228 1.00 85.12 85 LEU A O 1
ATOM 685 N N . ASN A 1 86 ? 12.287 7.967 1.906 1.00 82.12 86 ASN A N 1
ATOM 686 C CA . ASN A 1 86 ? 13.471 8.827 1.959 1.00 82.12 86 ASN A CA 1
ATOM 687 C C . ASN A 1 86 ? 14.649 8.125 2.641 1.00 82.12 86 ASN A C 1
ATOM 689 O O . ASN A 1 86 ? 15.800 8.294 2.229 1.00 82.12 86 ASN A O 1
ATOM 693 N N . TYR A 1 87 ? 14.382 7.335 3.681 1.00 83.19 87 TYR A N 1
ATOM 694 C CA . TYR A 1 87 ? 15.378 6.439 4.261 1.00 83.19 87 TYR A CA 1
ATOM 695 C C . TYR A 1 87 ? 15.778 5.348 3.264 1.00 83.19 87 TYR A C 1
ATOM 697 O O . TYR A 1 87 ? 16.958 5.221 2.937 1.00 83.19 87 TYR A O 1
ATOM 705 N N . GLU A 1 88 ? 14.797 4.648 2.700 1.00 85.75 88 GLU A N 1
ATOM 706 C CA . GLU A 1 88 ? 15.024 3.509 1.812 1.00 85.75 88 GLU A CA 1
ATOM 707 C C . GLU A 1 88 ? 15.734 3.878 0.506 1.00 85.75 88 GLU A C 1
ATOM 709 O O . GLU A 1 88 ? 16.564 3.125 -0.002 1.00 85.75 88 GLU A O 1
ATOM 714 N N . LEU A 1 89 ? 15.485 5.074 -0.033 1.00 85.50 89 LEU A N 1
ATOM 715 C CA . LEU A 1 89 ? 16.212 5.568 -1.201 1.00 85.50 89 LEU A CA 1
ATOM 716 C C . LEU A 1 89 ? 17.708 5.783 -0.913 1.00 85.50 89 LEU A C 1
ATOM 718 O O . LEU A 1 89 ? 18.516 5.714 -1.838 1.00 85.50 89 LEU A O 1
ATOM 722 N N . ARG A 1 90 ? 18.087 6.044 0.345 1.00 83.88 90 ARG A N 1
ATOM 723 C CA . ARG A 1 90 ? 19.485 6.235 0.761 1.00 83.88 90 ARG A CA 1
ATOM 724 C C . ARG A 1 90 ? 20.163 4.914 1.116 1.00 83.88 90 ARG A C 1
ATOM 726 O O . ARG A 1 90 ? 21.296 4.701 0.689 1.00 83.88 90 ARG A O 1
ATOM 733 N N . SER A 1 91 ? 19.491 4.043 1.869 1.00 83.62 91 SER A N 1
ATOM 734 C CA . SER A 1 91 ? 20.028 2.742 2.299 1.00 83.62 91 SER A CA 1
ATOM 735 C C . SER A 1 91 ? 20.010 1.699 1.177 1.00 83.62 91 SER A C 1
ATOM 737 O O . SER A 1 91 ? 20.992 0.982 0.987 1.00 83.62 91 SER A O 1
ATOM 739 N N . HIS A 1 92 ? 18.942 1.665 0.378 1.00 87.12 92 HIS A N 1
ATOM 740 C CA . HIS A 1 92 ? 18.706 0.675 -0.675 1.00 87.12 92 HIS A CA 1
ATOM 741 C C . HIS A 1 92 ? 18.359 1.336 -2.029 1.00 87.12 92 HIS A C 1
ATOM 743 O O . HIS A 1 92 ? 17.332 1.030 -2.645 1.00 87.12 92 HIS A O 1
ATOM 749 N N . PRO A 1 93 ? 19.223 2.215 -2.582 1.00 89.56 93 PRO A N 1
ATOM 750 C CA . PRO A 1 93 ? 18.908 3.005 -3.777 1.00 89.56 93 PRO A CA 1
ATOM 751 C C . PRO A 1 93 ? 18.555 2.159 -5.005 1.00 89.56 93 PRO A C 1
ATOM 753 O O . PRO A 1 93 ? 17.721 2.568 -5.807 1.00 89.56 93 PRO A O 1
ATOM 756 N N . LYS A 1 94 ? 19.168 0.979 -5.167 1.00 87.56 94 LYS A N 1
ATOM 757 C CA . LYS A 1 94 ? 18.874 0.072 -6.291 1.00 87.56 94 LYS A CA 1
ATOM 758 C C . LYS A 1 94 ? 17.435 -0.452 -6.268 1.00 87.56 94 LYS A C 1
ATOM 760 O O . LYS A 1 94 ? 16.839 -0.608 -7.326 1.00 87.56 94 LYS A O 1
ATOM 765 N N . ALA A 1 95 ? 16.887 -0.670 -5.074 1.00 84.25 95 ALA A N 1
ATOM 766 C CA . ALA A 1 95 ? 15.528 -1.154 -4.878 1.00 84.25 95 ALA A CA 1
ATOM 767 C C . ALA A 1 95 ? 14.495 -0.026 -5.037 1.00 84.25 95 ALA A C 1
ATOM 769 O O . ALA A 1 95 ? 13.501 -0.178 -5.744 1.00 84.25 95 ALA A O 1
ATOM 770 N N . PHE A 1 96 ? 14.742 1.138 -4.424 1.00 86.44 96 PHE A N 1
ATOM 771 C CA . PHE A 1 96 ? 13.713 2.179 -4.293 1.00 86.44 96 PHE A CA 1
ATOM 772 C C . PHE A 1 96 ? 13.806 3.319 -5.297 1.00 86.44 96 PHE A C 1
ATOM 774 O O . PHE A 1 96 ? 12.816 4.027 -5.487 1.00 86.44 96 PHE A O 1
ATOM 781 N N . LYS A 1 97 ? 14.941 3.518 -5.978 1.00 88.19 97 LYS A N 1
ATOM 782 C CA . LYS A 1 97 ? 15.028 4.546 -7.024 1.00 88.19 97 LYS A CA 1
ATOM 783 C C . LYS A 1 97 ? 14.035 4.289 -8.166 1.00 88.19 97 LYS A C 1
ATOM 785 O O . LYS A 1 97 ? 13.287 5.219 -8.464 1.00 88.19 97 LYS A O 1
ATOM 790 N N . PRO A 1 98 ? 13.928 3.071 -8.741 1.00 84.62 98 PRO A N 1
ATOM 791 C CA . PRO A 1 98 ? 12.934 2.799 -9.778 1.00 84.62 98 PRO A CA 1
ATOM 792 C C . PRO A 1 98 ? 11.501 3.006 -9.276 1.00 84.62 98 PRO A C 1
ATOM 794 O O . PRO A 1 98 ? 10.698 3.630 -9.961 1.00 84.62 98 PRO A O 1
ATOM 797 N N . LEU A 1 99 ? 11.189 2.573 -8.047 1.00 81.50 99 LEU A N 1
ATOM 798 C CA . LEU A 1 99 ? 9.870 2.778 -7.439 1.00 81.50 99 LEU A CA 1
ATOM 799 C C . LEU A 1 99 ? 9.529 4.270 -7.288 1.00 81.50 99 LEU A C 1
ATOM 801 O O . LEU A 1 99 ? 8.447 4.705 -7.680 1.00 81.50 99 LEU A O 1
ATOM 805 N N . CYS A 1 100 ? 10.461 5.074 -6.776 1.00 85.06 100 CYS A N 1
ATOM 806 C CA . CYS A 1 100 ? 10.304 6.523 -6.674 1.00 85.06 100 CYS A CA 1
ATOM 807 C C . CYS A 1 100 ? 10.150 7.185 -8.051 1.00 85.06 100 CYS A C 1
ATOM 809 O O . CYS A 1 100 ? 9.331 8.092 -8.208 1.00 85.06 100 CYS A O 1
ATOM 811 N N . ASP A 1 101 ? 10.907 6.732 -9.050 1.00 83.88 101 ASP A N 1
ATOM 812 C CA . ASP A 1 101 ? 10.810 7.229 -10.420 1.00 83.88 101 ASP A CA 1
ATOM 813 C C . ASP A 1 101 ? 9.456 6.869 -11.046 1.00 83.88 101 ASP A C 1
ATOM 815 O O . ASP A 1 101 ? 8.873 7.699 -11.739 1.00 83.88 101 ASP A O 1
ATOM 819 N N . ILE A 1 102 ? 8.905 5.685 -10.764 1.00 79.00 102 ILE A N 1
ATOM 820 C CA . ILE A 1 102 ? 7.540 5.307 -11.153 1.00 79.00 102 ILE A CA 1
ATOM 821 C C . ILE A 1 102 ? 6.536 6.247 -10.484 1.00 79.00 102 ILE A C 1
ATOM 823 O O . ILE A 1 102 ? 5.723 6.854 -11.176 1.00 79.00 102 ILE A O 1
ATOM 827 N N . LEU A 1 103 ? 6.605 6.433 -9.165 1.00 80.56 103 LEU A N 1
ATOM 828 C CA . LEU A 1 103 ? 5.667 7.297 -8.443 1.00 80.56 103 LEU A CA 1
ATOM 829 C C . LEU A 1 103 ? 5.692 8.746 -8.963 1.00 80.56 103 LEU A C 1
ATOM 831 O O . LEU A 1 103 ? 4.633 9.359 -9.075 1.00 80.56 103 LEU A O 1
ATOM 835 N N . LYS A 1 104 ? 6.866 9.269 -9.342 1.00 81.12 104 LYS A N 1
ATOM 836 C CA . LYS A 1 104 ? 7.040 10.643 -9.850 1.00 81.12 104 LYS A CA 1
ATOM 837 C C . LYS A 1 104 ? 6.704 10.819 -11.331 1.00 81.12 104 LYS A C 1
ATOM 839 O O . LYS A 1 104 ? 6.121 11.831 -11.704 1.00 81.12 104 LYS A O 1
ATOM 844 N N . ASN A 1 105 ? 7.120 9.878 -12.179 1.00 76.38 105 ASN A N 1
ATOM 845 C CA . ASN A 1 105 ? 7.130 10.062 -13.636 1.00 76.38 105 ASN A CA 1
ATOM 846 C C . ASN A 1 105 ? 5.964 9.367 -14.348 1.00 76.38 105 ASN A C 1
ATOM 848 O O . ASN A 1 105 ? 5.782 9.540 -15.554 1.00 76.38 105 ASN A O 1
ATOM 852 N N . THR A 1 106 ? 5.193 8.550 -13.635 1.00 74.31 106 THR A N 1
ATOM 853 C CA . THR A 1 106 ? 4.031 7.873 -14.210 1.00 74.31 106 THR A CA 1
ATOM 854 C C . THR A 1 106 ? 2.878 8.854 -14.418 1.00 74.31 106 THR A C 1
ATOM 856 O O . THR A 1 106 ? 2.694 9.797 -13.649 1.00 74.31 106 THR A O 1
ATOM 859 N N . ILE A 1 107 ? 2.083 8.637 -15.471 1.00 77.50 107 ILE A N 1
ATOM 860 C CA . ILE A 1 107 ? 0.904 9.460 -15.765 1.00 77.50 107 ILE A CA 1
ATOM 861 C C . ILE A 1 107 ? -0.203 9.104 -14.767 1.00 77.50 107 ILE A C 1
ATOM 863 O O . ILE A 1 107 ? -1.043 8.240 -15.017 1.00 77.50 107 ILE A O 1
ATOM 867 N N . TRP A 1 108 ? -0.189 9.779 -13.623 1.00 86.44 108 TRP A N 1
ATOM 868 C CA . TRP A 1 108 ? -1.268 9.737 -12.649 1.00 86.44 108 TRP A CA 1
ATOM 869 C C . TRP A 1 108 ? -2.402 10.658 -13.074 1.00 86.44 108 TRP A C 1
ATOM 871 O O . TRP A 1 108 ? -2.199 11.816 -13.442 1.00 86.44 108 TRP A O 1
ATOM 881 N N . ARG A 1 109 ? -3.628 10.152 -12.979 1.00 89.38 109 ARG A N 1
ATOM 882 C CA . ARG A 1 109 ? -4.833 10.953 -13.136 1.00 89.38 109 ARG A CA 1
ATOM 883 C C . ARG A 1 109 ? -5.377 11.315 -11.762 1.00 89.38 109 ARG A C 1
ATOM 885 O O . ARG A 1 109 ? -5.679 10.435 -10.967 1.00 89.38 109 ARG A O 1
ATOM 892 N N . VAL A 1 110 ? -5.581 12.600 -11.498 1.00 91.88 110 VAL A N 1
ATOM 893 C CA . VAL A 1 110 ? -6.299 13.035 -10.292 1.00 91.88 110 VAL A CA 1
ATOM 894 C C . VAL A 1 110 ? -7.774 12.658 -10.438 1.00 91.88 110 VAL A C 1
ATOM 896 O O . VAL A 1 110 ? -8.436 13.127 -11.366 1.00 91.88 110 VAL A O 1
ATOM 899 N N . ILE A 1 111 ? -8.282 11.802 -9.549 1.00 93.06 111 ILE A N 1
ATOM 900 C CA . ILE A 1 111 ? -9.702 11.404 -9.528 1.00 93.06 111 ILE A CA 1
ATOM 901 C C . ILE A 1 111 ? -10.473 12.072 -8.393 1.00 93.06 111 ILE A C 1
ATOM 903 O O . ILE A 1 111 ? -11.672 12.297 -8.510 1.00 93.06 111 ILE A O 1
ATOM 907 N N . LEU A 1 112 ? -9.770 12.448 -7.325 1.00 93.50 112 LEU A N 1
ATOM 908 C CA . LEU A 1 112 ? -10.282 13.311 -6.269 1.00 93.50 112 LEU A CA 1
ATOM 909 C C . LEU A 1 112 ? -9.243 14.405 -6.003 1.00 93.50 112 LEU A C 1
ATOM 911 O O . LEU A 1 112 ? -8.066 14.069 -5.838 1.00 93.50 112 LEU A O 1
ATOM 915 N N . PRO A 1 113 ? -9.633 15.691 -6.002 1.00 93.81 113 PRO A N 1
ATOM 916 C CA . PRO A 1 113 ? -8.696 16.803 -5.881 1.00 93.81 113 PRO A CA 1
ATOM 917 C C . PRO A 1 113 ? -8.168 16.959 -4.449 1.00 93.81 113 PRO A C 1
ATOM 919 O O . PRO A 1 113 ? -8.819 16.557 -3.489 1.00 93.81 113 PRO A O 1
ATOM 922 N N . GLY A 1 114 ? -7.001 17.586 -4.311 1.00 93.75 114 GLY A N 1
ATOM 923 C CA . GLY A 1 114 ? -6.353 17.840 -3.024 1.00 93.75 114 GLY A CA 1
ATOM 924 C C . GLY A 1 114 ? -4.842 18.013 -3.173 1.00 93.75 114 GLY A C 1
ATOM 925 O O . GLY A 1 114 ? -4.340 18.199 -4.282 1.00 93.75 114 GLY A O 1
ATOM 926 N N . ILE A 1 115 ? -4.118 17.934 -2.056 1.00 91.50 115 ILE A N 1
ATOM 927 C CA . ILE A 1 115 ? -2.644 17.933 -2.048 1.00 91.50 115 ILE A CA 1
ATOM 928 C C . ILE A 1 115 ? -2.137 16.640 -2.712 1.00 91.50 115 ILE A C 1
ATOM 930 O O . ILE A 1 115 ? -2.646 15.576 -2.364 1.00 91.50 115 ILE A O 1
ATOM 934 N N . PRO A 1 116 ? -1.162 16.674 -3.636 1.00 91.00 116 PRO A N 1
ATOM 935 C CA . PRO A 1 116 ? -0.570 15.462 -4.201 1.00 91.00 116 PRO A CA 1
ATOM 936 C C . PRO A 1 116 ? -0.063 14.480 -3.125 1.00 91.00 116 PRO A C 1
ATOM 938 O O . PRO A 1 116 ? 0.719 14.879 -2.259 1.00 91.00 116 PRO A O 1
ATOM 941 N N . PRO A 1 117 ? -0.448 13.190 -3.165 1.00 89.88 117 PRO A N 1
ATOM 942 C CA . PRO A 1 117 ? 0.034 12.202 -2.200 1.00 89.88 117 PRO A CA 1
ATOM 943 C C . PRO A 1 117 ? 1.550 11.978 -2.307 1.00 89.88 117 PRO A C 1
ATOM 945 O O . PRO A 1 117 ? 2.200 11.727 -1.297 1.00 89.88 117 PRO A O 1
ATOM 948 N N . THR A 1 118 ? 2.136 12.125 -3.499 1.00 88.00 118 THR A N 1
ATOM 949 C CA . THR A 1 118 ? 3.587 12.002 -3.710 1.00 88.00 118 THR A CA 1
ATOM 950 C C . THR A 1 118 ? 4.378 13.130 -3.061 1.00 88.00 118 THR A C 1
ATOM 952 O O . THR A 1 118 ? 5.468 12.874 -2.560 1.00 88.00 118 THR A O 1
ATOM 955 N N . ASP A 1 119 ? 3.838 14.352 -3.026 1.00 87.25 119 ASP A N 1
ATOM 956 C CA . ASP A 1 119 ? 4.504 15.492 -2.383 1.00 87.25 119 ASP A CA 1
ATOM 957 C C . ASP A 1 119 ? 4.651 15.248 -0.882 1.00 87.25 119 ASP A C 1
ATOM 959 O O . ASP A 1 119 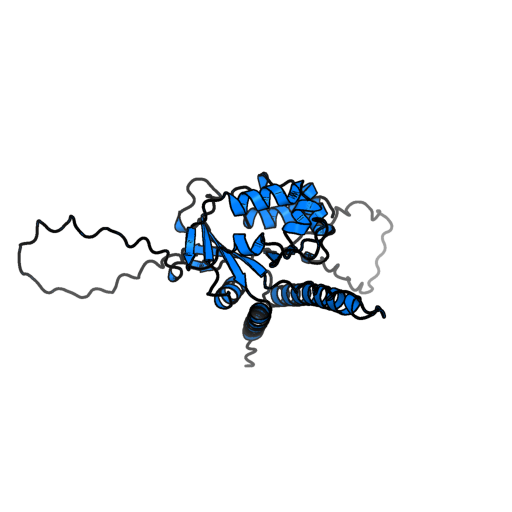? 5.655 15.621 -0.290 1.00 87.25 119 ASP A O 1
ATOM 963 N N . LEU A 1 120 ? 3.664 14.584 -0.279 1.00 86.81 120 LEU A N 1
ATOM 964 C CA . LEU A 1 120 ? 3.664 14.207 1.131 1.00 86.81 120 LEU A CA 1
ATOM 965 C C . LEU A 1 120 ? 4.521 12.967 1.404 1.00 86.81 120 LEU A C 1
ATOM 967 O O . LEU A 1 120 ? 5.238 12.916 2.396 1.00 86.81 120 LEU A O 1
ATOM 971 N N . LEU A 1 121 ? 4.471 11.969 0.525 1.00 84.31 121 LEU A N 1
ATOM 972 C CA . LEU A 1 121 ? 5.261 10.747 0.666 1.00 84.31 121 LEU A CA 1
ATOM 973 C C . LEU A 1 121 ? 6.769 11.002 0.538 1.00 84.31 121 LEU A C 1
ATOM 975 O O . LEU A 1 121 ? 7.575 10.329 1.171 1.00 84.31 121 LEU A O 1
ATOM 979 N N . LEU A 1 122 ? 7.143 11.973 -0.292 1.00 81.62 122 LEU A N 1
ATOM 980 C CA . LEU A 1 122 ? 8.533 12.322 -0.563 1.00 81.62 122 LEU A CA 1
ATOM 981 C C . LEU A 1 122 ? 8.990 13.556 0.221 1.00 81.62 122 LEU A C 1
ATOM 983 O O . LEU A 1 122 ? 10.174 13.886 0.171 1.00 81.62 122 LEU A O 1
ATOM 987 N N . SER A 1 123 ? 8.094 14.233 0.949 1.00 77.88 123 SER A N 1
ATOM 988 C CA . SER A 1 123 ? 8.501 15.322 1.831 1.00 77.88 123 SER A CA 1
ATOM 989 C C . SER A 1 123 ? 9.324 14.777 2.989 1.00 77.88 123 SER A C 1
ATOM 991 O O . SER A 1 123 ? 9.061 13.705 3.542 1.00 77.88 123 SER A O 1
ATOM 993 N N . THR A 1 124 ? 10.331 15.549 3.369 1.00 70.50 124 THR A N 1
ATOM 994 C CA . THR A 1 124 ? 11.156 15.259 4.527 1.00 70.50 124 THR A CA 1
ATOM 995 C C . THR A 1 124 ? 10.862 16.239 5.646 1.00 70.50 124 THR A C 1
ATOM 997 O O . THR A 1 124 ? 10.585 17.421 5.425 1.00 70.50 124 THR A O 1
ATOM 1000 N N . ILE A 1 125 ? 10.953 15.750 6.877 1.00 63.41 125 ILE A N 1
ATOM 1001 C CA . ILE A 1 125 ? 11.048 16.614 8.044 1.00 63.41 125 ILE A CA 1
ATOM 1002 C C . ILE A 1 125 ? 12.542 16.819 8.282 1.00 63.41 125 ILE A C 1
ATOM 1004 O O . ILE A 1 125 ? 13.254 15.894 8.669 1.00 63.41 125 ILE A O 1
ATOM 1008 N N . ALA A 1 126 ? 13.039 18.020 7.983 1.00 54.72 126 ALA A N 1
ATOM 1009 C CA . ALA A 1 126 ? 14.425 18.376 8.261 1.00 54.72 126 ALA A CA 1
ATOM 1010 C C . ALA A 1 126 ? 14.618 18.499 9.780 1.00 54.72 126 ALA A C 1
ATOM 1012 O O . ALA A 1 126 ? 14.291 19.523 10.381 1.00 54.72 126 ALA A O 1
ATOM 1013 N N . SER A 1 127 ? 15.109 17.427 10.398 1.00 50.53 127 SER A N 1
ATOM 1014 C CA . SER A 1 127 ? 15.402 17.373 11.835 1.00 50.53 127 SER A CA 1
ATOM 1015 C C . SER A 1 127 ? 16.757 18.004 12.164 1.00 50.53 127 SER A C 1
ATOM 1017 O O . SER A 1 127 ? 16.927 18.552 13.251 1.00 50.53 127 SER A O 1
ATOM 1019 N N . THR A 1 128 ? 17.712 17.978 11.228 1.00 49.78 128 THR A N 1
ATOM 1020 C CA . THR A 1 128 ? 19.072 18.510 11.397 1.00 49.78 128 THR A CA 1
ATOM 1021 C C . THR A 1 128 ? 19.628 19.055 10.066 1.00 49.78 128 THR A C 1
ATOM 1023 O O . THR A 1 128 ? 19.098 18.741 9.000 1.00 49.78 128 THR A O 1
ATOM 1026 N N . PRO A 1 129 ? 20.683 19.900 10.091 1.00 48.03 129 PRO A N 1
ATOM 1027 C CA . PRO A 1 129 ? 21.415 20.326 8.889 1.00 48.03 129 PRO A CA 1
ATOM 1028 C C . PRO A 1 129 ? 22.166 19.188 8.185 1.00 48.03 129 PRO A C 1
ATOM 1030 O O . PRO A 1 129 ? 22.734 19.412 7.119 1.00 48.03 129 PRO A O 1
ATOM 1033 N N . ASP A 1 130 ? 22.227 18.012 8.811 1.00 51.09 130 ASP A N 1
ATOM 1034 C CA . ASP A 1 130 ? 22.883 16.831 8.281 1.00 51.09 130 ASP A CA 1
ATOM 1035 C C . ASP A 1 130 ? 21.829 16.002 7.535 1.00 51.09 130 ASP A C 1
ATOM 1037 O O . ASP A 1 130 ? 20.855 15.518 8.114 1.00 51.09 130 ASP A O 1
ATOM 1041 N N . GLU A 1 131 ? 21.983 15.864 6.218 1.00 51.41 131 GLU A N 1
ATOM 1042 C CA . GLU A 1 131 ? 21.025 15.164 5.344 1.00 51.41 131 GLU A CA 1
ATOM 1043 C C . GLU A 1 131 ? 20.853 13.673 5.707 1.00 51.41 131 GLU A C 1
ATOM 1045 O O . GLU A 1 131 ? 19.980 12.991 5.165 1.00 51.41 131 GLU A O 1
ATOM 1050 N N . SER A 1 132 ? 21.669 13.158 6.630 1.00 49.78 132 SER A N 1
ATOM 1051 C CA . SER A 1 132 ? 21.677 11.785 7.135 1.00 49.78 132 SER A CA 1
ATOM 1052 C C . SER A 1 132 ? 20.465 11.430 8.014 1.00 49.78 132 SER A C 1
ATOM 1054 O O . SER A 1 132 ? 20.093 10.259 8.050 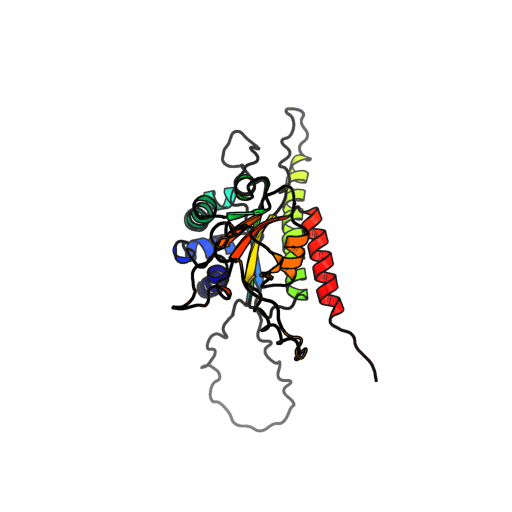1.00 49.78 132 SER A O 1
ATOM 1056 N N . GLU A 1 133 ? 19.741 12.397 8.590 1.00 53.00 133 GLU A N 1
ATOM 1057 C CA . GLU A 1 133 ? 18.625 12.140 9.532 1.00 53.00 133 GLU A CA 1
ATOM 1058 C C . GLU A 1 133 ? 17.244 12.638 9.052 1.00 53.00 133 GLU A C 1
ATOM 1060 O O . GLU A 1 133 ? 16.292 12.738 9.830 1.00 53.00 133 GLU A O 1
ATOM 1065 N N . CYS A 1 134 ? 17.094 12.953 7.761 1.00 56.28 134 CYS A N 1
ATOM 1066 C CA . CYS A 1 134 ? 15.786 13.287 7.186 1.00 56.28 134 CYS A CA 1
ATOM 1067 C C . CYS A 1 134 ? 14.859 12.062 7.202 1.00 56.28 134 CYS A C 1
ATOM 1069 O O . CYS A 1 134 ? 15.153 11.076 6.525 1.00 56.28 134 CYS A O 1
ATOM 1071 N N . MET A 1 135 ? 13.737 12.133 7.920 1.00 59.78 135 MET A N 1
ATOM 1072 C CA . MET A 1 135 ? 12.684 11.109 7.868 1.00 59.78 135 MET A CA 1
ATOM 1073 C C . MET A 1 135 ? 11.492 11.607 7.052 1.00 59.78 135 MET A C 1
ATOM 1075 O O . MET A 1 135 ? 11.207 12.812 7.019 1.00 59.78 135 MET A O 1
ATOM 1079 N N . ALA A 1 136 ? 10.813 10.689 6.364 1.00 64.62 136 ALA A N 1
ATOM 1080 C CA . ALA A 1 136 ? 9.617 11.015 5.604 1.00 64.62 136 ALA A CA 1
ATOM 1081 C C . ALA A 1 136 ? 8.448 11.339 6.536 1.00 64.62 136 ALA A C 1
ATOM 1083 O O . ALA A 1 136 ? 8.237 10.704 7.570 1.00 64.62 136 ALA A O 1
ATOM 1084 N N . GLN A 1 137 ? 7.634 12.314 6.134 1.00 73.38 137 GLN A N 1
ATOM 1085 C CA . GLN A 1 137 ? 6.422 12.646 6.875 1.00 73.38 137 GLN A CA 1
ATOM 1086 C C . GLN A 1 137 ? 5.356 11.540 6.760 1.00 73.38 137 GLN A C 1
ATOM 1088 O O . GLN A 1 137 ? 4.497 11.423 7.633 1.00 73.38 137 GLN A O 1
ATOM 1093 N N . TYR A 1 138 ? 5.398 10.726 5.706 1.00 86.19 138 TYR A N 1
ATOM 1094 C CA . TYR A 1 138 ? 4.463 9.633 5.455 1.00 86.19 138 TYR A CA 1
ATOM 1095 C C . TYR A 1 138 ? 5.229 8.377 5.046 1.00 86.19 138 TYR A C 1
ATOM 1097 O O . TYR A 1 138 ? 6.278 8.468 4.413 1.00 86.19 138 TYR A O 1
ATOM 1105 N N . ARG A 1 139 ? 4.687 7.202 5.377 1.00 89.75 139 ARG A N 1
ATOM 1106 C CA . ARG A 1 139 ? 5.255 5.911 4.956 1.00 89.75 139 ARG A CA 1
ATOM 1107 C C . ARG A 1 139 ? 4.466 5.311 3.808 1.00 89.75 139 ARG A C 1
ATOM 1109 O O . ARG A 1 139 ? 3.240 5.379 3.818 1.00 89.75 139 ARG A O 1
ATOM 1116 N N . LEU A 1 140 ? 5.143 4.698 2.843 1.00 91.00 140 LEU A N 1
ATOM 1117 C CA . LEU A 1 140 ? 4.486 3.867 1.840 1.00 91.00 140 LEU A CA 1
ATOM 1118 C C . LEU A 1 140 ? 4.105 2.542 2.496 1.00 91.00 140 LEU A C 1
ATOM 1120 O O . LEU A 1 140 ? 4.980 1.794 2.917 1.00 91.00 140 LEU A O 1
ATOM 1124 N N . PHE A 1 141 ? 2.812 2.265 2.580 1.00 91.38 141 PHE A N 1
ATOM 1125 C CA . PHE A 1 141 ? 2.279 1.006 3.071 1.00 91.38 141 PHE A CA 1
ATOM 1126 C C . PHE A 1 141 ? 1.901 0.130 1.877 1.00 91.38 141 PHE A C 1
ATOM 1128 O O . PHE A 1 141 ? 1.011 0.468 1.093 1.00 91.38 141 PHE A O 1
ATOM 1135 N N . ILE A 1 142 ? 2.625 -0.974 1.724 1.00 87.69 142 ILE A N 1
ATOM 1136 C CA . ILE A 1 142 ? 2.396 -1.991 0.701 1.00 87.69 142 ILE A CA 1
ATOM 1137 C C . ILE A 1 142 ? 1.758 -3.184 1.392 1.00 87.69 142 ILE A C 1
ATOM 1139 O O . ILE A 1 142 ? 2.302 -3.681 2.372 1.00 87.69 142 ILE A O 1
ATOM 1143 N N . MET A 1 143 ? 0.632 -3.654 0.872 1.00 88.44 143 MET A N 1
ATOM 1144 C CA . MET A 1 143 ? -0.010 -4.876 1.334 1.00 88.44 143 MET A CA 1
ATOM 1145 C C . MET A 1 143 ? -0.487 -5.655 0.118 1.00 88.44 143 MET A C 1
ATOM 1147 O O . MET A 1 143 ? -1.250 -5.143 -0.699 1.00 88.44 143 MET A O 1
ATOM 1151 N N . GLU A 1 144 ? 0.018 -6.871 -0.027 1.00 85.44 144 GLU A N 1
ATOM 1152 C CA . GLU A 1 144 ? -0.335 -7.773 -1.108 1.00 85.44 144 GLU A CA 1
ATOM 1153 C C . GLU A 1 144 ? -0.369 -9.209 -0.618 1.00 85.44 144 GLU A C 1
ATOM 1155 O O . GLU A 1 144 ? 0.491 -9.643 0.138 1.00 85.44 144 GLU A O 1
ATOM 1160 N N . TYR A 1 145 ? -1.358 -9.958 -1.072 1.00 84.38 145 TYR A N 1
ATOM 1161 C CA . TYR A 1 145 ? -1.536 -11.348 -0.701 1.00 84.38 145 TYR A CA 1
ATOM 1162 C C . TYR A 1 145 ? -2.425 -12.060 -1.707 1.00 84.38 145 TYR A C 1
ATOM 1164 O O . TYR A 1 145 ? -3.173 -11.442 -2.471 1.00 84.38 145 TYR A O 1
ATOM 1172 N N . VAL A 1 146 ? -2.341 -13.387 -1.709 1.00 80.00 146 VAL A N 1
ATOM 1173 C CA . VAL A 1 146 ? -3.176 -14.231 -2.563 1.00 80.00 146 VAL A CA 1
ATOM 1174 C C . VAL A 1 146 ? -4.655 -13.984 -2.229 1.00 80.00 146 VAL A C 1
ATOM 1176 O O . VAL A 1 146 ? -5.024 -13.807 -1.072 1.00 80.00 146 VAL A O 1
ATOM 1179 N N . ARG A 1 147 ? -5.527 -13.974 -3.247 1.00 71.31 147 ARG A N 1
ATOM 1180 C CA . ARG A 1 147 ? -6.930 -13.499 -3.183 1.00 71.31 147 ARG A CA 1
ATOM 1181 C C . ARG A 1 147 ? -7.853 -14.153 -2.137 1.00 71.31 147 ARG A C 1
ATOM 1183 O O . ARG A 1 147 ? -8.975 -13.689 -1.985 1.00 71.31 147 ARG A O 1
ATOM 1190 N N . ASN A 1 148 ? -7.402 -15.191 -1.437 1.00 73.50 148 ASN A N 1
ATOM 1191 C CA . ASN A 1 148 ? -8.190 -15.949 -0.465 1.00 73.50 148 ASN A CA 1
ATOM 1192 C C . ASN A 1 148 ? -7.659 -15.826 0.973 1.00 73.50 148 ASN A C 1
ATOM 1194 O O . ASN A 1 148 ? -7.994 -16.662 1.809 1.00 73.50 148 ASN A O 1
ATOM 1198 N N . VAL A 1 149 ? -6.813 -14.834 1.270 1.00 79.38 149 VAL A N 1
ATOM 1199 C CA . VAL A 1 149 ? -6.399 -14.580 2.656 1.00 79.38 149 VAL A CA 1
ATOM 1200 C C . VAL A 1 149 ? -7.609 -14.117 3.484 1.00 79.38 149 VAL A C 1
ATOM 1202 O O . VAL A 1 149 ? -8.287 -13.175 3.066 1.00 79.38 149 VAL A O 1
ATOM 1205 N N . PRO A 1 150 ? -7.903 -14.767 4.629 1.00 84.88 150 PRO A N 1
ATOM 1206 C CA . PRO A 1 150 ? -8.998 -14.365 5.509 1.00 84.88 150 PRO A CA 1
ATOM 1207 C C . PRO A 1 150 ? -8.821 -12.937 6.035 1.00 84.88 150 PRO A C 1
ATOM 1209 O O . PRO A 1 150 ?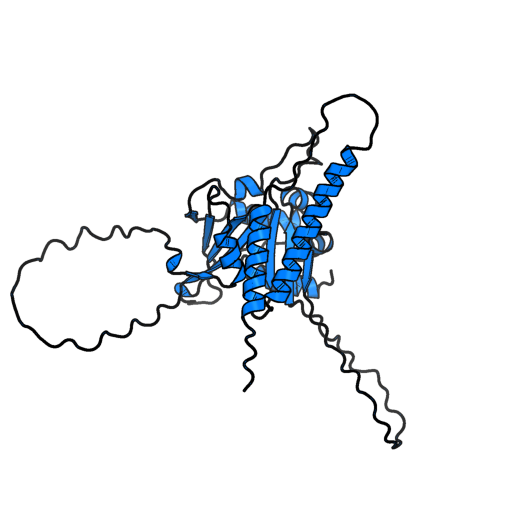 -7.704 -12.526 6.364 1.00 84.88 150 PRO A O 1
ATOM 1212 N N . LEU A 1 151 ? -9.926 -12.197 6.169 1.00 86.94 151 LEU A N 1
ATOM 1213 C CA . LEU A 1 151 ? -9.907 -10.818 6.671 1.00 86.94 151 LEU A CA 1
ATOM 1214 C C . LEU A 1 151 ? -9.330 -10.734 8.093 1.00 86.94 151 LEU A C 1
ATOM 1216 O O . LEU A 1 151 ? -8.700 -9.739 8.440 1.00 86.94 151 LEU A O 1
ATOM 1220 N N . GLU A 1 152 ? -9.516 -11.774 8.904 1.00 88.31 152 GLU A N 1
ATOM 1221 C CA . GLU A 1 152 ? -8.959 -11.901 10.251 1.00 88.31 152 GLU A CA 1
ATOM 1222 C C . GLU A 1 152 ? -7.432 -11.806 10.223 1.00 88.31 152 GLU A C 1
ATOM 1224 O O . GLU A 1 152 ? -6.844 -11.025 10.970 1.00 88.31 152 GLU A O 1
ATOM 1229 N N . LEU A 1 153 ? -6.797 -12.536 9.303 1.00 86.44 153 LEU A N 1
ATOM 1230 C CA . LEU A 1 153 ? -5.347 -12.523 9.152 1.00 86.44 153 LEU A CA 1
ATOM 1231 C C . LEU A 1 153 ? -4.861 -11.157 8.654 1.00 86.44 153 LEU A C 1
ATOM 1233 O O . LEU A 1 153 ? -3.859 -10.633 9.139 1.00 86.44 153 LEU A O 1
ATOM 1237 N N . THR A 1 154 ? -5.597 -10.535 7.733 1.00 88.75 154 THR A N 1
ATOM 1238 C CA . THR A 1 154 ? -5.314 -9.166 7.284 1.00 88.75 154 THR A CA 1
ATOM 1239 C C . THR A 1 154 ? -5.360 -8.164 8.441 1.00 88.75 154 THR A C 1
ATOM 1241 O O . THR A 1 154 ? -4.477 -7.309 8.548 1.00 88.75 154 THR A O 1
ATOM 1244 N N . VAL A 1 155 ? -6.348 -8.274 9.336 1.00 91.81 155 VAL A N 1
ATOM 1245 C CA . VAL A 1 155 ? -6.454 -7.429 10.538 1.00 91.81 155 VAL A CA 1
ATOM 1246 C C . VAL A 1 155 ? -5.246 -7.623 11.447 1.00 91.81 155 VAL A C 1
ATOM 1248 O O . VAL A 1 155 ? -4.642 -6.629 11.841 1.00 91.81 155 VAL A O 1
ATOM 1251 N N . GLU A 1 156 ? -4.854 -8.865 11.734 1.00 90.31 156 GLU A N 1
ATOM 1252 C CA . GLU A 1 156 ? -3.685 -9.160 12.574 1.00 90.31 156 GLU A CA 1
ATOM 1253 C C . GLU A 1 156 ? -2.396 -8.558 12.000 1.00 90.31 156 GLU A C 1
ATOM 1255 O O . GLU A 1 156 ? -1.635 -7.903 12.717 1.00 90.31 156 GLU A O 1
ATOM 1260 N N . ILE A 1 157 ? -2.179 -8.705 10.690 1.00 89.81 157 ILE A N 1
ATOM 1261 C CA . ILE A 1 157 ? -1.021 -8.136 9.991 1.00 89.81 157 ILE A CA 1
ATOM 1262 C C . ILE A 1 157 ? -1.007 -6.608 10.104 1.00 89.81 157 ILE A C 1
ATOM 1264 O O . ILE A 1 157 ? 0.036 -6.009 10.383 1.00 89.81 157 ILE A O 1
ATOM 1268 N N . MET A 1 158 ? -2.153 -5.963 9.876 1.00 91.94 158 MET A N 1
ATOM 1269 C CA . MET A 1 158 ? -2.266 -4.508 9.937 1.00 91.94 158 MET A CA 1
ATOM 1270 C C . MET A 1 158 ? -2.089 -3.980 11.364 1.00 91.94 158 MET A C 1
ATOM 1272 O O . MET A 1 158 ? -1.346 -3.016 11.556 1.00 91.94 158 MET A O 1
ATOM 1276 N N . GLU A 1 159 ? -2.737 -4.597 12.358 1.00 92.50 159 GLU A N 1
ATOM 1277 C CA . GLU A 1 159 ? -2.606 -4.231 13.774 1.00 92.50 159 GLU A CA 1
ATOM 1278 C C . GLU A 1 159 ? -1.146 -4.333 14.227 1.00 92.50 159 GLU A C 1
ATOM 1280 O O . GLU A 1 159 ? -0.625 -3.393 14.836 1.00 92.50 159 GLU A O 1
ATOM 1285 N N . ASP A 1 160 ? -0.459 -5.423 13.880 1.00 90.62 160 ASP A N 1
ATOM 1286 C CA . ASP A 1 160 ? 0.941 -5.618 14.245 1.00 90.62 160 ASP A CA 1
ATOM 1287 C C . ASP A 1 160 ? 1.874 -4.584 13.592 1.00 90.62 160 ASP A C 1
ATOM 1289 O O . ASP A 1 160 ? 2.720 -3.993 14.272 1.00 90.62 160 ASP A O 1
ATOM 1293 N N . LEU A 1 161 ? 1.698 -4.298 12.297 1.00 90.06 161 LEU A N 1
ATOM 1294 C CA . LEU A 1 161 ? 2.503 -3.290 11.603 1.00 90.06 161 LEU A CA 1
ATOM 1295 C C . LEU A 1 161 ? 2.278 -1.885 12.156 1.00 90.06 161 LEU A C 1
ATOM 1297 O O . LEU A 1 161 ? 3.244 -1.158 12.401 1.00 90.06 161 LEU A O 1
ATOM 1301 N N . ILE A 1 162 ? 1.021 -1.500 12.384 1.00 90.00 162 ILE A N 1
ATOM 1302 C CA . ILE A 1 162 ? 0.686 -0.197 12.969 1.00 90.00 162 ILE A CA 1
ATOM 1303 C C . ILE A 1 162 ? 1.300 -0.088 14.365 1.00 90.00 162 ILE A C 1
ATOM 1305 O O . ILE A 1 162 ? 1.943 0.918 14.665 1.00 90.00 162 ILE A O 1
ATOM 1309 N N . ARG A 1 163 ? 1.170 -1.131 15.193 1.00 90.62 163 ARG A N 1
ATOM 1310 C CA . ARG A 1 163 ? 1.754 -1.178 16.537 1.00 90.62 163 ARG A CA 1
ATOM 1311 C C . ARG A 1 163 ? 3.271 -0.996 16.498 1.00 90.62 163 ARG A C 1
ATOM 1313 O O . ARG A 1 163 ? 3.782 -0.134 17.209 1.00 90.62 163 ARG A O 1
ATOM 1320 N N . ARG A 1 164 ? 3.990 -1.740 15.648 1.00 87.81 164 ARG A N 1
ATOM 1321 C CA . ARG A 1 164 ? 5.453 -1.612 15.510 1.00 87.81 164 ARG A CA 1
ATOM 1322 C C . ARG A 1 164 ? 5.868 -0.203 15.086 1.00 87.81 164 ARG A C 1
ATOM 1324 O O . ARG A 1 164 ? 6.810 0.350 15.653 1.00 87.81 164 ARG A O 1
ATOM 1331 N N . VAL A 1 165 ? 5.157 0.402 14.131 1.00 84.75 165 VAL A N 1
ATOM 1332 C CA . VAL A 1 165 ? 5.417 1.790 13.708 1.00 84.75 165 VAL A CA 1
ATOM 1333 C C . VAL A 1 165 ? 5.214 2.759 14.877 1.00 84.75 165 VAL A C 1
ATOM 1335 O O . VAL A 1 165 ? 6.023 3.658 15.086 1.00 84.75 165 VAL A O 1
ATOM 1338 N N . GLU A 1 166 ? 4.161 2.587 15.675 1.00 84.94 166 GLU A N 1
ATOM 1339 C CA . GLU A 1 166 ? 3.900 3.428 16.848 1.00 84.94 166 GLU A CA 1
ATOM 1340 C C . GLU A 1 166 ? 4.940 3.265 17.957 1.00 84.94 166 GLU A C 1
ATOM 1342 O O . GLU A 1 166 ? 5.360 4.257 18.555 1.00 84.94 166 GLU A O 1
ATOM 1347 N N . GLU A 1 167 ? 5.387 2.038 18.210 1.00 85.38 167 GLU A N 1
ATOM 1348 C CA . GLU A 1 167 ? 6.444 1.740 19.175 1.00 85.38 167 GLU A CA 1
ATOM 1349 C C . GLU A 1 167 ? 7.764 2.419 18.796 1.00 85.38 167 GLU A C 1
ATOM 1351 O O . GLU A 1 167 ? 8.391 3.045 19.653 1.00 85.38 167 GLU A O 1
ATOM 1356 N N . GLU A 1 168 ? 8.154 2.385 17.518 1.00 82.69 168 GLU A N 1
ATOM 1357 C CA . GLU A 1 168 ? 9.334 3.108 17.030 1.00 82.69 168 GLU A CA 1
ATOM 1358 C C . GLU A 1 168 ? 9.221 4.617 17.300 1.00 82.69 168 GLU A C 1
ATOM 1360 O O . GLU A 1 168 ? 10.137 5.225 17.861 1.00 82.69 168 GLU A O 1
ATOM 1365 N N . ASN A 1 169 ? 8.068 5.215 16.996 1.00 74.44 169 ASN A N 1
ATOM 1366 C CA . ASN A 1 169 ? 7.836 6.641 17.233 1.00 74.44 169 ASN A CA 1
ATOM 1367 C C . ASN A 1 169 ? 7.905 7.015 18.717 1.00 74.44 169 ASN A C 1
ATOM 1369 O O . ASN A 1 169 ? 8.450 8.058 19.087 1.00 74.44 169 ASN A O 1
ATOM 1373 N N . ASN A 1 170 ? 7.347 6.170 19.583 1.00 75.75 170 ASN A N 1
ATOM 1374 C CA . ASN A 1 170 ? 7.375 6.384 21.025 1.00 75.75 170 ASN A CA 1
ATOM 1375 C C . ASN A 1 170 ? 8.799 6.257 21.580 1.00 75.75 170 ASN A C 1
ATOM 1377 O O . ASN A 1 170 ? 9.197 7.051 22.435 1.00 75.75 170 ASN A O 1
ATOM 1381 N N . ASN A 1 171 ? 9.589 5.315 21.064 1.00 73.06 171 ASN A N 1
ATOM 1382 C CA . ASN A 1 171 ? 10.983 5.135 21.460 1.00 73.06 171 ASN A CA 1
ATOM 1383 C C . ASN A 1 171 ? 11.845 6.351 21.095 1.00 73.06 171 ASN A C 1
ATOM 1385 O O . ASN A 1 171 ? 12.606 6.819 21.943 1.00 73.06 171 ASN A O 1
ATOM 1389 N N . ILE A 1 172 ? 11.661 6.919 19.897 1.00 67.12 172 ILE A N 1
ATOM 1390 C CA . ILE A 1 172 ? 12.344 8.149 19.453 1.00 67.12 172 ILE A CA 1
ATOM 1391 C C . ILE A 1 172 ? 11.986 9.349 20.348 1.00 67.12 172 ILE A C 1
ATOM 1393 O O . ILE A 1 172 ? 12.843 10.160 20.708 1.00 67.12 172 ILE A O 1
ATOM 1397 N N . ASN A 1 173 ? 10.718 9.469 20.749 1.00 60.53 173 ASN A N 1
ATOM 1398 C CA . ASN A 1 173 ? 10.280 10.551 21.632 1.00 60.53 173 ASN A CA 1
ATOM 1399 C C . ASN A 1 173 ? 10.837 10.405 23.056 1.00 60.53 173 ASN A C 1
ATOM 1401 O O . ASN A 1 173 ? 11.220 11.400 23.676 1.00 60.53 173 ASN A O 1
ATOM 1405 N N . ASN A 1 174 ? 10.932 9.175 23.564 1.00 60.41 174 ASN A N 1
ATOM 1406 C CA . ASN A 1 174 ? 11.405 8.903 24.919 1.00 60.41 174 ASN A CA 1
ATOM 1407 C C . ASN A 1 174 ? 12.932 9.020 25.055 1.00 60.41 174 ASN A C 1
ATOM 1409 O O . ASN A 1 174 ? 13.400 9.567 26.057 1.00 60.41 174 ASN A O 1
ATOM 1413 N N . SER A 1 175 ? 13.724 8.598 24.061 1.00 56.00 175 SER A N 1
ATOM 1414 C CA . SER A 1 175 ? 15.192 8.744 24.086 1.00 56.00 175 SER A CA 1
ATOM 1415 C C . SER A 1 175 ? 15.651 10.205 24.189 1.00 56.00 175 SER A C 1
ATOM 1417 O O . SER A 1 175 ? 16.704 10.484 24.759 1.00 56.00 175 SER A O 1
ATOM 1419 N N . ASN A 1 176 ? 14.827 11.150 23.731 1.00 51.12 176 ASN A N 1
ATOM 1420 C CA . ASN A 1 176 ? 15.096 12.588 23.800 1.00 51.12 176 ASN A CA 1
ATOM 1421 C C . ASN A 1 176 ? 14.820 13.229 25.175 1.00 51.12 176 ASN A C 1
ATOM 1423 O O . ASN A 1 176 ? 15.152 14.398 25.376 1.00 51.12 176 ASN A O 1
ATOM 1427 N N . THR A 1 177 ? 14.230 12.504 26.133 1.00 52.88 177 THR A N 1
ATOM 1428 C CA . THR A 1 177 ? 13.846 13.063 27.449 1.00 52.88 177 THR A CA 1
ATOM 1429 C C . THR A 1 177 ? 14.851 12.792 28.576 1.00 52.88 177 THR A C 1
ATOM 1431 O O . THR A 1 177 ? 14.793 13.458 29.609 1.00 52.88 177 THR A O 1
ATOM 1434 N N . ASN A 1 178 ? 15.831 11.902 28.376 1.00 46.34 178 ASN A N 1
ATOM 1435 C CA . ASN A 1 178 ? 16.720 11.409 29.441 1.00 46.34 178 ASN A CA 1
ATOM 1436 C C . ASN A 1 178 ? 18.160 11.969 29.432 1.00 46.34 178 ASN A C 1
ATOM 1438 O O . ASN A 1 178 ? 19.081 11.306 29.910 1.00 46.34 178 ASN A O 1
ATOM 1442 N N . HIS A 1 179 ? 18.381 13.211 28.980 1.00 45.66 179 HIS A N 1
ATOM 1443 C CA . HIS A 1 179 ? 19.654 13.910 29.213 1.00 45.66 179 HIS A CA 1
ATOM 1444 C C . HIS A 1 179 ? 19.478 15.257 29.928 1.00 45.66 179 HIS A C 1
ATOM 1446 O O . HIS A 1 179 ? 19.054 16.265 29.370 1.00 45.66 179 HIS A O 1
ATOM 1452 N N . THR A 1 180 ? 19.877 15.272 31.201 1.00 45.25 180 THR A N 1
ATOM 1453 C CA . THR A 1 180 ? 20.129 16.463 32.015 1.00 45.25 180 THR A CA 1
ATOM 1454 C C . THR A 1 180 ? 21.276 17.296 31.435 1.00 45.25 180 THR A C 1
ATOM 1456 O O . THR A 1 180 ? 22.433 16.992 31.709 1.00 45.25 180 THR A O 1
ATOM 1459 N N . GLN A 1 181 ? 20.965 18.354 30.678 1.00 35.31 181 GLN A N 1
ATOM 1460 C CA . GLN A 1 181 ? 21.606 19.682 30.742 1.00 35.31 181 GLN A CA 1
ATOM 1461 C C . GLN A 1 181 ? 20.874 20.698 29.832 1.00 35.31 181 GLN A C 1
ATOM 1463 O O . GLN A 1 181 ? 20.285 20.305 28.826 1.00 35.31 181 GLN A O 1
ATOM 1468 N N . PRO A 1 182 ? 20.869 22.008 30.162 1.00 51.31 182 PRO A N 1
ATOM 1469 C CA . PRO A 1 182 ? 20.023 22.985 29.489 1.00 51.31 182 PRO A CA 1
ATOM 1470 C C . PRO A 1 182 ? 20.786 23.696 28.366 1.00 51.31 182 PRO A C 1
ATOM 1472 O O . PRO A 1 182 ? 21.568 24.589 28.659 1.00 51.31 182 PRO A O 1
ATOM 1475 N N . LEU A 1 183 ? 20.549 23.368 27.091 1.00 34.28 183 LEU A N 1
ATOM 1476 C CA . LEU A 1 183 ? 20.786 24.291 25.967 1.00 34.28 183 LEU A CA 1
ATOM 1477 C C . LEU A 1 183 ? 20.213 23.746 24.646 1.00 34.28 183 LEU A C 1
ATOM 1479 O O . LEU A 1 183 ? 20.564 22.659 24.208 1.00 34.28 183 LEU A O 1
ATOM 1483 N N . LYS A 1 184 ? 19.431 24.614 23.986 1.00 32.25 184 LYS A N 1
ATOM 1484 C CA . LYS A 1 184 ? 18.801 24.511 22.652 1.00 32.25 184 LYS A CA 1
ATOM 1485 C C . LYS A 1 184 ? 17.550 23.624 22.587 1.00 32.25 184 LYS A C 1
ATOM 1487 O O . LYS A 1 184 ? 17.556 22.468 22.976 1.00 32.25 184 LYS A O 1
ATOM 1492 N N . LYS A 1 185 ? 16.457 24.230 22.099 1.00 34.97 185 LYS A N 1
ATOM 1493 C CA . LYS A 1 185 ? 15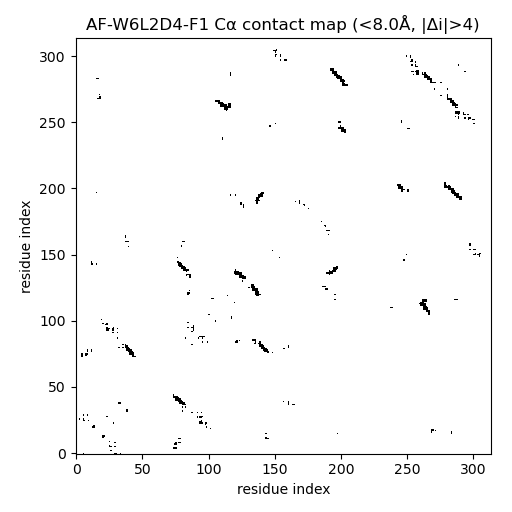.138 23.617 21.876 1.00 34.97 185 LYS A CA 1
ATOM 1494 C C . LYS A 1 185 ? 15.311 22.232 21.241 1.00 34.97 185 LYS A C 1
ATOM 1496 O O . LYS A 1 185 ? 15.813 22.133 20.124 1.00 34.97 185 LYS A O 1
ATOM 1501 N N . ALA A 1 186 ? 14.941 21.201 21.995 1.00 35.41 186 ALA A N 1
ATOM 1502 C CA . ALA A 1 186 ? 15.006 19.810 21.580 1.00 35.41 186 ALA A CA 1
ATOM 1503 C C . ALA A 1 186 ? 14.162 19.611 20.314 1.00 35.41 186 ALA A C 1
ATOM 1505 O O . ALA A 1 186 ? 13.000 20.018 20.263 1.00 35.41 186 ALA A O 1
ATOM 1506 N N . HIS A 1 187 ? 14.786 19.043 19.286 1.00 39.50 187 HIS A N 1
ATOM 1507 C CA . HIS A 1 187 ? 14.169 18.760 17.999 1.00 39.50 187 HIS A CA 1
ATOM 1508 C C . HIS A 1 187 ? 13.285 17.526 18.177 1.00 39.50 187 HIS A C 1
ATOM 1510 O O . HIS A 1 187 ? 13.774 16.415 18.355 1.00 39.50 187 HIS A O 1
ATOM 1516 N N . THR A 1 188 ? 11.974 17.741 18.221 1.00 43.41 188 THR A N 1
ATOM 1517 C CA . THR A 1 188 ? 10.981 16.667 18.261 1.00 43.41 188 THR A CA 1
ATOM 1518 C C . THR A 1 188 ? 10.883 16.100 16.851 1.00 43.41 188 THR A C 1
ATOM 1520 O O . THR A 1 188 ? 10.412 16.802 15.958 1.00 43.41 188 THR A O 1
ATOM 1523 N N . ILE A 1 189 ? 11.360 14.874 16.627 1.00 49.28 189 ILE A N 1
ATOM 1524 C CA . ILE A 1 189 ? 11.099 14.151 15.376 1.00 49.28 189 ILE A CA 1
ATOM 1525 C C . ILE A 1 189 ? 9.599 13.822 15.386 1.00 49.28 189 ILE A C 1
ATOM 1527 O O . ILE A 1 189 ? 9.150 13.110 16.286 1.00 49.28 189 ILE A O 1
ATOM 1531 N N . PRO A 1 190 ? 8.782 14.379 14.477 1.00 54.25 190 PRO A N 1
ATOM 1532 C CA . PRO A 1 190 ? 7.357 14.101 14.469 1.00 54.25 190 PRO A CA 1
ATOM 1533 C C . PRO A 1 190 ? 7.124 12.643 14.058 1.00 54.25 190 PRO A C 1
ATOM 1535 O O . PRO A 1 190 ? 7.755 12.192 13.101 1.00 54.25 190 PRO A O 1
ATOM 1538 N N . PRO A 1 191 ? 6.200 11.917 14.712 1.00 58.97 191 PRO A N 1
ATOM 1539 C CA . PRO A 1 191 ? 5.739 10.631 14.198 1.00 58.97 191 PRO A CA 1
ATOM 1540 C C . PRO A 1 191 ? 5.230 10.784 12.747 1.00 58.97 191 PRO A C 1
ATOM 1542 O O . PRO A 1 191 ? 4.755 11.872 12.385 1.00 58.97 191 PRO A O 1
ATOM 1545 N N . PRO A 1 192 ? 5.280 9.722 11.913 1.00 63.19 192 PRO A N 1
ATOM 1546 C CA . PRO A 1 192 ? 4.709 9.731 10.581 1.00 63.19 192 PRO A CA 1
ATOM 1547 C C . PRO A 1 192 ? 3.264 10.211 10.674 1.00 63.19 192 PRO A C 1
ATOM 1549 O O . PRO A 1 192 ? 2.438 9.709 11.437 1.00 63.19 192 PRO A O 1
ATOM 1552 N N . CYS A 1 193 ? 2.965 11.232 9.887 1.00 72.75 193 CYS A N 1
ATOM 1553 C CA . CYS A 1 193 ? 1.673 11.895 9.859 1.00 72.75 193 CYS A CA 1
ATOM 1554 C C . CYS A 1 193 ? 0.617 11.076 9.098 1.00 72.75 193 CYS A C 1
ATOM 1556 O O . CYS A 1 193 ? -0.553 11.471 9.074 1.00 72.75 193 CYS A O 1
ATOM 1558 N N . GLY A 1 194 ? 1.006 9.945 8.497 1.00 88.12 194 GLY A N 1
ATOM 1559 C CA . GLY A 1 194 ? 0.114 8.988 7.853 1.00 88.12 194 GLY A CA 1
ATOM 1560 C C . GLY A 1 194 ? 0.826 7.944 6.998 1.00 88.12 194 GLY A C 1
ATOM 1561 O O . GLY A 1 194 ? 2.054 7.857 6.959 1.00 88.12 194 GLY A O 1
ATOM 1562 N N . PHE A 1 195 ? 0.012 7.180 6.281 1.00 92.81 195 PHE A N 1
ATOM 1563 C CA . PHE A 1 195 ? 0.422 6.115 5.377 1.00 92.81 195 PHE A CA 1
ATOM 1564 C C . PHE A 1 195 ? -0.099 6.409 3.974 1.00 92.81 195 PHE A C 1
ATOM 1566 O O . PHE A 1 195 ? -1.259 6.792 3.813 1.00 92.81 195 PHE A O 1
ATOM 1573 N N . ALA A 1 196 ? 0.750 6.230 2.969 1.00 92.94 196 ALA A N 1
ATOM 1574 C CA . ALA A 1 196 ? 0.367 6.192 1.570 1.00 92.94 196 ALA A CA 1
ATOM 1575 C C . ALA A 1 196 ? 0.045 4.757 1.180 1.00 92.94 196 ALA A C 1
ATOM 1577 O O . ALA A 1 196 ? 0.887 3.881 1.350 1.00 92.94 196 ALA A O 1
ATOM 1578 N N . LEU A 1 197 ? -1.156 4.526 0.661 1.00 93.06 197 LEU A N 1
ATOM 1579 C CA . LEU A 1 197 ? -1.621 3.211 0.251 1.00 93.06 197 LEU A CA 1
ATOM 1580 C C . LEU A 1 197 ? -1.855 3.180 -1.245 1.00 93.06 197 LEU A C 1
ATOM 1582 O O . LEU A 1 197 ? -2.317 4.158 -1.840 1.00 93.06 197 LEU A O 1
ATOM 1586 N N . LEU A 1 198 ? -1.578 2.015 -1.813 1.00 89.06 198 LEU A N 1
ATOM 1587 C CA . LEU A 1 198 ? -1.983 1.648 -3.155 1.00 89.06 198 LEU A CA 1
ATOM 1588 C C . LEU A 1 198 ? -3.062 0.574 -3.050 1.00 89.06 198 LEU A C 1
ATOM 1590 O O . LEU A 1 198 ? -2.814 -0.483 -2.481 1.00 89.06 198 LEU A O 1
ATOM 1594 N N . ALA A 1 199 ? -4.241 0.865 -3.591 1.00 90.75 199 ALA A N 1
ATOM 1595 C CA . ALA A 1 199 ? -5.342 -0.089 -3.715 1.00 90.75 199 ALA A CA 1
ATOM 1596 C C . ALA A 1 199 ? -5.618 -0.406 -5.181 1.00 90.75 199 ALA A C 1
ATOM 1598 O O . ALA A 1 199 ? -5.260 0.383 -6.061 1.00 90.75 199 ALA A O 1
ATOM 1599 N N . LYS A 1 200 ? -6.308 -1.512 -5.458 1.00 89.62 200 LYS A N 1
ATOM 1600 C CA . LYS A 1 200 ? -6.721 -1.864 -6.820 1.00 89.62 200 LYS A CA 1
ATOM 1601 C C . LYS A 1 200 ? -8.223 -1.838 -6.959 1.00 89.62 200 LYS A C 1
ATOM 1603 O O . LYS A 1 200 ? -8.958 -2.431 -6.176 1.00 89.62 200 LYS A O 1
ATOM 1608 N N . ILE A 1 201 ? -8.665 -1.205 -8.033 1.00 91.06 201 ILE A N 1
ATOM 1609 C CA . ILE A 1 201 ? -10.057 -1.226 -8.451 1.00 91.06 201 ILE A CA 1
ATOM 1610 C C . ILE A 1 201 ? -10.173 -1.754 -9.877 1.00 91.06 201 ILE A C 1
ATOM 1612 O O . ILE A 1 201 ? -9.268 -1.616 -10.701 1.00 91.06 201 ILE A O 1
ATOM 1616 N N . GLN A 1 202 ? -11.325 -2.323 -10.194 1.00 90.19 202 GLN A N 1
ATOM 1617 C CA . GLN A 1 202 ? -11.665 -2.776 -11.535 1.00 90.19 202 GLN A CA 1
ATOM 1618 C C . GLN A 1 202 ? -13.102 -2.395 -11.848 1.00 90.19 202 GLN A C 1
ATOM 1620 O O . GLN A 1 202 ? -13.941 -2.299 -10.957 1.00 90.19 202 GLN A O 1
ATOM 1625 N N . ARG A 1 203 ? -13.392 -2.138 -13.124 1.00 89.62 203 ARG A N 1
ATOM 1626 C CA . ARG A 1 203 ? -14.742 -1.771 -13.542 1.00 89.62 203 ARG A CA 1
ATOM 1627 C C . ARG A 1 203 ? -15.697 -2.921 -13.214 1.00 89.62 203 ARG A C 1
ATOM 1629 O O . ARG A 1 203 ? -15.447 -4.063 -13.599 1.00 89.62 203 ARG A O 1
ATOM 1636 N N . ALA A 1 204 ? -16.794 -2.612 -12.530 1.00 83.75 204 ALA A N 1
ATOM 1637 C CA . ALA A 1 204 ? -17.845 -3.576 -12.257 1.00 83.75 204 ALA A CA 1
ATOM 1638 C C . ALA A 1 204 ? -18.334 -4.160 -13.590 1.00 83.75 204 ALA A C 1
ATOM 1640 O O . ALA A 1 204 ? -18.606 -3.415 -14.540 1.00 83.75 204 ALA A O 1
ATOM 1641 N N . LYS A 1 205 ? -18.453 -5.491 -13.682 1.00 77.62 205 LYS A N 1
ATOM 1642 C CA . LYS A 1 205 ? -19.139 -6.105 -14.822 1.00 77.62 205 LYS A CA 1
ATOM 1643 C C . LYS A 1 205 ? -20.558 -5.549 -14.811 1.00 77.62 205 LYS A C 1
ATOM 1645 O O . LYS A 1 205 ? -21.299 -5.807 -13.866 1.00 77.62 205 LYS A O 1
ATOM 1650 N N . GLN A 1 206 ? -20.934 -4.775 -15.831 1.00 59.81 206 GLN A N 1
ATOM 1651 C CA . GLN A 1 206 ? -22.336 -4.426 -16.016 1.00 59.81 206 GLN A CA 1
ATOM 1652 C C . GLN A 1 206 ? -23.086 -5.750 -16.132 1.00 59.81 206 GLN A C 1
ATOM 1654 O O . GLN A 1 206 ? -22.940 -6.461 -17.128 1.00 59.81 206 GLN A O 1
ATOM 1659 N N . ALA A 1 207 ? -23.853 -6.113 -15.100 1.00 43.75 207 ALA A N 1
ATOM 1660 C CA . ALA A 1 207 ? -24.880 -7.125 -15.254 1.00 43.75 207 ALA A CA 1
ATOM 1661 C C . ALA A 1 207 ? -25.701 -6.654 -16.449 1.00 43.75 207 ALA A C 1
ATOM 1663 O O . ALA A 1 207 ? -26.175 -5.516 -16.437 1.00 43.75 207 ALA A O 1
ATOM 1664 N N . SER A 1 208 ? -25.769 -7.462 -17.511 1.00 41.62 208 SER A N 1
ATOM 1665 C CA . SER A 1 208 ? -26.571 -7.144 -18.686 1.00 41.62 208 SER A CA 1
ATOM 1666 C C . SER A 1 208 ? -27.928 -6.697 -18.172 1.00 41.62 208 SER A C 1
ATOM 1668 O O . SER A 1 208 ? -28.638 -7.519 -17.587 1.00 41.62 208 SER A O 1
ATOM 1670 N N . ALA A 1 209 ? -28.224 -5.398 -18.278 1.00 42.84 209 ALA A N 1
ATOM 1671 C CA . ALA A 1 209 ? -29.450 -4.838 -17.746 1.00 42.84 209 ALA A CA 1
ATOM 1672 C C . ALA A 1 209 ? -30.577 -5.691 -18.317 1.00 42.84 209 ALA A C 1
ATOM 1674 O O . ALA A 1 209 ? -30.753 -5.749 -19.539 1.00 42.84 209 ALA A O 1
ATOM 1675 N N . GLY A 1 210 ? -31.243 -6.455 -17.448 1.00 35.09 210 GLY A N 1
ATOM 1676 C CA . GLY A 1 210 ? -32.346 -7.303 -17.854 1.00 35.09 210 GLY A CA 1
ATOM 1677 C C . GLY A 1 210 ? -33.298 -6.419 -18.638 1.00 35.09 210 GLY A C 1
ATOM 1678 O O . GLY A 1 210 ? -33.728 -5.382 -18.131 1.00 35.09 210 GLY A O 1
ATOM 1679 N N . LYS A 1 211 ? -33.545 -6.776 -19.905 1.00 33.06 211 LYS A N 1
ATOM 1680 C CA . LYS A 1 211 ? -34.546 -6.103 -20.734 1.00 33.06 211 LYS A CA 1
ATOM 1681 C C . LYS A 1 211 ? -35.791 -5.898 -19.868 1.00 33.06 211 LYS A C 1
ATOM 1683 O O . LYS A 1 211 ? -36.303 -6.899 -19.360 1.00 33.06 211 LYS A O 1
ATOM 1688 N N . PRO A 1 212 ? -36.290 -4.662 -19.694 1.00 34.47 212 PRO A N 1
ATOM 1689 C CA . PRO A 1 212 ? -37.574 -4.491 -19.044 1.00 34.47 212 PRO A CA 1
ATOM 1690 C C . PRO A 1 212 ? -38.611 -5.292 -19.846 1.00 34.47 212 PRO A C 1
ATOM 1692 O O . PRO A 1 212 ? -38.556 -5.302 -21.085 1.00 34.47 212 PRO A O 1
ATOM 1695 N N . PRO A 1 213 ? -39.514 -6.023 -19.174 1.00 36.97 213 PRO A N 1
ATOM 1696 C CA . PRO A 1 213 ? -40.518 -6.808 -19.862 1.00 36.97 213 PRO A CA 1
ATOM 1697 C C . PRO A 1 213 ? -41.419 -5.863 -20.659 1.00 36.97 213 PRO A C 1
ATOM 1699 O O . PRO A 1 213 ? -41.765 -4.777 -20.198 1.00 36.97 213 PRO A O 1
ATOM 1702 N N . ASN A 1 214 ? -41.748 -6.295 -21.878 1.00 40.62 214 ASN A N 1
ATOM 1703 C CA . ASN A 1 214 ? -42.680 -5.670 -22.815 1.00 40.62 214 ASN A CA 1
ATOM 1704 C C . ASN A 1 214 ? -43.751 -4.795 -22.140 1.00 40.62 214 ASN A C 1
ATOM 1706 O O . ASN A 1 214 ? -44.683 -5.318 -21.531 1.00 40.62 214 ASN A O 1
ATOM 1710 N N . ALA A 1 215 ? -43.683 -3.484 -22.370 1.00 33.47 215 ALA A N 1
ATOM 1711 C CA . ALA A 1 215 ? -44.857 -2.624 -22.332 1.00 33.47 215 ALA A CA 1
ATOM 1712 C C . ALA A 1 215 ? -45.301 -2.366 -23.776 1.00 33.47 215 ALA A C 1
ATOM 1714 O O . ALA A 1 215 ? -44.608 -1.749 -24.585 1.00 33.47 215 ALA A O 1
ATOM 1715 N N . ASP A 1 216 ? -46.449 -2.950 -24.089 1.00 34.88 216 ASP A N 1
ATOM 1716 C CA . ASP A 1 216 ? -47.100 -2.997 -25.384 1.00 34.88 216 ASP A CA 1
ATOM 1717 C C . ASP A 1 216 ? -47.582 -1.597 -25.830 1.00 34.88 216 ASP A C 1
ATOM 1719 O O . ASP A 1 216 ? -48.153 -0.831 -25.061 1.00 34.88 216 ASP A O 1
ATOM 1723 N N . LYS A 1 217 ? -47.349 -1.301 -27.112 1.00 40.41 217 LYS A N 1
ATOM 1724 C CA . LYS A 1 217 ? -48.103 -0.420 -28.025 1.00 40.41 217 LYS A CA 1
ATOM 1725 C C . LYS A 1 217 ? -48.933 0.745 -27.438 1.00 40.41 217 LYS A C 1
ATOM 1727 O O . LYS A 1 217 ? -50.087 0.573 -27.060 1.00 40.41 217 LYS A O 1
ATOM 1732 N N . SER A 1 218 ? -48.511 1.972 -27.764 1.00 34.22 218 SER A N 1
ATOM 1733 C CA . SER A 1 218 ? -49.449 2.980 -28.293 1.00 34.22 218 SER A CA 1
ATOM 1734 C C . SER A 1 218 ? -48.800 3.870 -29.359 1.00 34.22 218 SER A C 1
ATOM 1736 O O . SER A 1 218 ? -47.648 4.276 -29.258 1.00 34.22 218 SER A O 1
ATOM 1738 N N . ARG A 1 219 ? -49.556 4.074 -30.440 1.00 39.34 219 ARG A N 1
ATOM 1739 C CA . ARG A 1 219 ? -49.181 4.595 -31.762 1.00 39.34 219 ARG A CA 1
ATOM 1740 C C . ARG A 1 219 ? -49.083 6.131 -31.838 1.00 39.34 219 ARG A C 1
ATOM 1742 O O . ARG A 1 219 ? -49.973 6.816 -31.363 1.00 39.34 219 ARG A O 1
ATOM 1749 N N . LYS A 1 220 ? -48.146 6.571 -32.696 1.00 35.22 220 LYS A N 1
ATOM 1750 C CA . LYS A 1 220 ? -48.202 7.680 -33.689 1.00 35.22 220 LYS A CA 1
ATOM 1751 C C . LYS A 1 220 ? -48.370 9.140 -33.217 1.00 35.22 220 LYS A C 1
ATOM 1753 O O . LYS A 1 220 ? -49.485 9.584 -32.994 1.00 35.22 220 LYS A O 1
ATOM 1758 N N . MET A 1 221 ? -47.309 9.933 -33.419 1.00 31.77 221 MET A N 1
ATOM 1759 C CA . MET A 1 221 ? -47.294 11.169 -34.241 1.00 31.77 221 MET A CA 1
ATOM 1760 C C . MET A 1 221 ? -45.826 11.628 -34.408 1.00 31.77 221 MET A C 1
ATOM 1762 O O . MET A 1 221 ? -45.148 11.870 -33.424 1.00 31.77 221 MET A O 1
ATOM 1766 N N . LYS A 1 222 ? -45.200 11.403 -35.570 1.00 34.56 222 LYS A N 1
ATOM 1767 C CA . LYS A 1 222 ? -45.043 12.301 -36.738 1.00 34.56 222 LYS A CA 1
ATOM 1768 C C . LYS A 1 222 ? -43.930 13.360 -36.584 1.00 34.56 222 LYS A C 1
ATOM 1770 O O . LYS A 1 222 ? -44.099 14.358 -35.904 1.00 34.56 222 LYS A O 1
ATOM 1775 N N . GLU A 1 223 ? -42.823 13.080 -37.280 1.00 38.84 223 GLU A N 1
ATOM 1776 C CA . GLU A 1 223 ? -41.925 13.994 -38.011 1.00 38.84 223 GLU A CA 1
ATOM 1777 C C . GLU A 1 223 ? -41.754 15.436 -37.505 1.00 38.84 223 GLU A C 1
ATOM 1779 O O . GLU A 1 223 ? -42.591 16.293 -37.779 1.00 38.84 223 GLU A O 1
ATOM 1784 N N . LYS A 1 224 ? -40.576 15.724 -36.932 1.00 36.38 224 LYS A N 1
ATOM 1785 C CA . LYS A 1 224 ? -39.604 16.743 -37.397 1.00 36.38 224 LYS A CA 1
ATOM 1786 C C . LYS A 1 224 ? -38.561 17.003 -36.305 1.00 36.38 224 LYS A C 1
ATOM 1788 O O . LYS A 1 224 ? -38.817 17.766 -35.386 1.00 36.38 224 LYS A O 1
ATOM 1793 N N . ALA A 1 225 ? -37.388 16.387 -36.440 1.00 33.56 225 ALA A N 1
ATOM 1794 C CA . ALA A 1 225 ? -36.137 16.842 -35.824 1.00 33.56 225 ALA A CA 1
ATOM 1795 C C . ALA A 1 225 ? -34.958 16.077 -36.458 1.00 33.56 225 ALA A C 1
ATOM 1797 O O . ALA A 1 225 ? -34.327 15.228 -35.838 1.00 33.56 225 ALA A O 1
ATOM 1798 N N . ARG A 1 226 ? -34.711 16.322 -37.749 1.00 39.62 226 ARG A N 1
ATOM 1799 C CA . ARG A 1 226 ? -33.337 16.307 -38.269 1.00 39.62 226 ARG A CA 1
ATOM 1800 C C . ARG A 1 226 ? -32.803 17.718 -38.013 1.00 39.62 226 ARG A C 1
ATOM 1802 O O . ARG A 1 226 ? -33.561 18.658 -38.222 1.00 39.62 226 ARG A O 1
ATOM 1809 N N . ASP A 1 227 ? -31.562 17.809 -37.549 1.00 34.31 227 ASP A N 1
ATOM 1810 C CA . ASP A 1 227 ? -30.843 19.010 -37.078 1.00 34.31 227 ASP A CA 1
ATOM 1811 C C . ASP A 1 227 ? -30.948 19.336 -35.583 1.00 34.31 227 ASP A C 1
ATOM 1813 O O . ASP A 1 227 ? -31.371 20.411 -35.173 1.00 34.31 227 ASP A O 1
ATOM 1817 N N . SER A 1 228 ? -30.458 18.414 -34.754 1.00 33.16 228 SER A N 1
ATOM 1818 C CA . SER A 1 228 ? -29.808 18.758 -33.474 1.00 33.16 228 SER A CA 1
ATOM 1819 C C . SER A 1 228 ? -28.885 17.636 -32.971 1.00 33.16 228 SER A C 1
ATOM 1821 O O . SER A 1 228 ? -28.733 17.416 -31.775 1.00 33.16 228 SER A O 1
ATOM 1823 N N . GLN A 1 229 ? -28.233 16.916 -33.891 1.00 35.62 229 GLN A N 1
ATOM 1824 C CA . GLN A 1 229 ? -27.368 15.768 -33.578 1.00 35.62 229 GLN A CA 1
ATOM 1825 C C . GLN A 1 229 ? -25.866 16.118 -33.561 1.00 35.62 229 GLN A C 1
ATOM 1827 O O . GLN A 1 229 ? -25.030 15.274 -33.865 1.00 35.62 229 GLN A O 1
ATOM 1832 N N . ALA A 1 230 ? -25.511 17.363 -33.222 1.00 38.28 230 ALA A N 1
ATOM 1833 C CA . ALA A 1 230 ? -24.117 17.828 -33.232 1.00 38.28 230 ALA A CA 1
ATOM 1834 C C . ALA A 1 230 ? -23.728 18.718 -32.033 1.00 38.28 230 ALA A C 1
ATOM 1836 O O . ALA A 1 230 ? -22.775 19.485 -32.123 1.00 38.28 230 ALA A O 1
ATOM 1837 N N . ALA A 1 231 ? -24.445 18.634 -30.907 1.00 37.09 231 ALA A N 1
ATOM 1838 C CA . ALA A 1 231 ? -24.110 19.408 -29.706 1.00 37.09 231 ALA A CA 1
ATOM 1839 C C . ALA A 1 231 ? -24.510 18.682 -28.408 1.00 37.09 231 ALA A C 1
ATOM 1841 O O . ALA A 1 231 ? -25.259 19.213 -27.599 1.00 37.09 231 ALA A O 1
ATOM 1842 N N . SER A 1 232 ? -24.064 17.436 -28.230 1.00 36.84 232 SER A N 1
ATOM 1843 C CA . SER A 1 232 ? -24.223 16.699 -26.964 1.00 36.84 232 SER A CA 1
ATOM 1844 C C . SER A 1 232 ? -23.277 15.492 -26.914 1.00 36.84 232 SER A C 1
ATOM 1846 O O . SER A 1 232 ? -23.711 14.347 -26.845 1.00 36.84 232 SER A O 1
ATOM 1848 N N . ALA A 1 233 ? -21.975 15.739 -27.017 1.00 39.00 233 ALA A N 1
ATOM 1849 C CA . ALA A 1 233 ? -20.950 14.751 -26.677 1.00 39.00 233 ALA A CA 1
ATOM 1850 C C . ALA A 1 233 ? -19.668 15.472 -26.247 1.00 39.00 233 ALA A C 1
ATOM 1852 O O . ALA A 1 233 ? -18.573 15.186 -26.716 1.00 39.00 233 ALA A O 1
ATOM 1853 N N . VAL A 1 234 ? -19.807 16.456 -25.360 1.00 39.72 234 VAL A N 1
ATOM 1854 C CA . VAL A 1 234 ? -18.775 16.617 -24.340 1.00 39.72 234 VAL A CA 1
ATOM 1855 C C . VAL A 1 234 ? -19.211 15.623 -23.276 1.00 39.72 234 VAL A C 1
ATOM 1857 O O . VAL A 1 234 ? -20.003 15.962 -22.404 1.00 39.72 234 VAL A O 1
ATOM 1860 N N . GLU A 1 235 ? -18.845 14.351 -23.465 1.00 43.25 235 GLU A N 1
ATOM 1861 C CA . GLU A 1 235 ? -18.918 13.387 -22.374 1.00 43.25 235 GLU A CA 1
ATOM 1862 C C . GLU A 1 235 ? -18.132 14.020 -21.237 1.00 43.25 235 GLU A C 1
ATOM 1864 O O . GLU A 1 235 ? -16.933 14.285 -21.369 1.00 43.25 235 GLU A O 1
ATOM 1869 N N . ASP A 1 236 ? -18.855 14.359 -20.175 1.00 41.72 236 ASP A N 1
ATOM 1870 C CA . ASP A 1 236 ? -18.284 14.766 -18.911 1.00 41.72 236 ASP A CA 1
ATOM 1871 C C . ASP A 1 236 ? -17.364 13.617 -18.517 1.00 41.72 236 ASP A C 1
ATOM 1873 O O . ASP A 1 236 ? -17.792 12.536 -18.111 1.00 41.72 236 ASP A O 1
ATOM 1877 N N . ASN A 1 237 ? -16.077 13.797 -18.798 1.00 48.34 237 ASN A N 1
ATOM 1878 C CA . ASN A 1 237 ? -15.070 12.755 -18.714 1.00 48.34 237 ASN A CA 1
ATOM 1879 C C . ASN A 1 237 ? -14.708 12.567 -17.234 1.00 48.34 237 ASN A C 1
ATOM 1881 O O . ASN A 1 237 ? -13.541 12.449 -16.888 1.00 48.34 237 ASN A O 1
ATOM 1885 N N . THR A 1 238 ? -15.679 12.657 -16.329 1.00 65.69 238 THR A N 1
ATOM 1886 C CA . THR A 1 238 ? -15.514 12.573 -14.886 1.00 65.69 238 THR A CA 1
ATOM 1887 C C . THR A 1 238 ? -15.286 11.118 -14.519 1.00 65.69 238 THR A C 1
ATOM 1889 O O . THR A 1 238 ? -16.064 10.240 -14.888 1.00 65.69 238 THR A O 1
ATOM 1892 N N . PHE A 1 239 ? -14.182 10.849 -13.825 1.00 80.31 239 PHE A N 1
ATOM 1893 C CA . PHE A 1 239 ? -13.893 9.514 -13.326 1.00 80.31 239 PHE A CA 1
ATOM 1894 C C . PHE A 1 239 ? -14.912 9.161 -12.238 1.00 80.31 239 PHE A C 1
ATOM 1896 O O . PHE A 1 239 ? -14.847 9.687 -11.130 1.00 80.31 239 PHE A O 1
ATOM 1903 N N . ASP A 1 240 ? -15.867 8.301 -12.572 1.00 84.81 240 ASP A N 1
ATOM 1904 C CA . ASP A 1 240 ? -16.925 7.877 -11.663 1.00 84.81 240 ASP A CA 1
ATOM 1905 C C . ASP A 1 240 ? -16.521 6.585 -10.941 1.00 84.81 240 ASP A C 1
ATOM 1907 O O . ASP A 1 240 ? -16.587 5.492 -11.508 1.00 84.81 240 ASP A O 1
ATOM 1911 N N . LEU A 1 241 ? -16.096 6.726 -9.681 1.00 86.06 241 LEU A N 1
ATOM 1912 C CA . LEU A 1 241 ? -15.703 5.611 -8.813 1.00 86.06 241 LEU A CA 1
ATOM 1913 C C . LEU A 1 241 ? -16.835 4.597 -8.586 1.00 86.06 241 LEU A C 1
ATOM 1915 O O . LEU A 1 241 ? -16.535 3.436 -8.335 1.00 86.06 241 LEU A O 1
ATOM 1919 N N . SER A 1 242 ? -18.111 4.984 -8.721 1.00 86.19 242 SER A N 1
ATOM 1920 C CA . SER A 1 242 ? -19.246 4.070 -8.498 1.00 86.19 242 SER A CA 1
ATOM 1921 C C . SER A 1 242 ? -19.339 2.944 -9.534 1.00 86.19 242 SER A C 1
ATOM 1923 O O . SER A 1 242 ? -20.018 1.942 -9.322 1.00 86.19 242 SER A O 1
ATOM 1925 N N . GLN A 1 243 ? -18.629 3.084 -10.655 1.00 89.38 243 GLN A N 1
ATOM 1926 C CA . GLN A 1 243 ? -18.551 2.079 -11.714 1.00 89.38 243 GLN A CA 1
ATOM 1927 C C . GLN A 1 243 ? -17.466 1.031 -11.454 1.00 89.38 243 GLN A C 1
ATOM 1929 O O . GLN A 1 243 ? -17.245 0.164 -12.303 1.00 89.38 243 GLN A O 1
ATOM 1934 N N . PHE A 1 244 ? -16.758 1.129 -10.330 1.00 91.88 244 PHE A N 1
ATOM 1935 C CA . PHE A 1 244 ? -15.635 0.275 -9.985 1.00 91.88 244 PHE A CA 1
ATOM 1936 C C . PHE A 1 244 ? -15.888 -0.454 -8.668 1.00 91.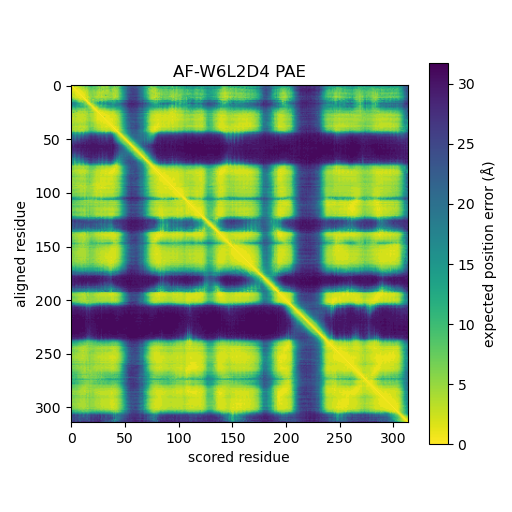88 244 PHE A C 1
ATOM 1938 O O . PHE A 1 244 ? -16.600 0.029 -7.795 1.00 91.88 244 PHE A O 1
ATOM 1945 N N . ILE A 1 245 ? -15.273 -1.622 -8.548 1.00 92.12 245 ILE A N 1
ATOM 1946 C CA . ILE A 1 245 ? -15.206 -2.416 -7.326 1.00 92.12 245 ILE A CA 1
ATOM 1947 C C . ILE A 1 245 ? -13.749 -2.524 -6.898 1.00 92.12 245 ILE A C 1
ATOM 1949 O O . ILE A 1 245 ? -12.859 -2.598 -7.754 1.00 92.12 245 ILE A O 1
ATOM 1953 N N . PHE A 1 246 ? -13.507 -2.532 -5.591 1.00 91.81 246 PHE A N 1
ATOM 1954 C CA . PHE A 1 246 ? -12.191 -2.854 -5.054 1.00 91.81 246 PHE A CA 1
ATOM 1955 C C . PHE A 1 246 ? -11.899 -4.339 -5.246 1.00 91.81 246 PHE A C 1
ATOM 1957 O O . PHE A 1 246 ? -12.802 -5.175 -5.235 1.00 91.81 246 PHE A O 1
ATOM 1964 N N . TRP A 1 247 ? -10.629 -4.662 -5.466 1.00 88.00 247 TRP A N 1
ATOM 1965 C CA . TRP A 1 247 ? -10.178 -6.051 -5.529 1.00 88.00 247 TRP A CA 1
ATOM 1966 C C . TRP A 1 247 ? -10.223 -6.731 -4.167 1.00 88.00 247 TRP A C 1
ATOM 1968 O O . TRP A 1 247 ? -10.365 -7.951 -4.110 1.00 88.00 247 TRP A O 1
ATOM 1978 N N . ARG A 1 248 ? -10.098 -5.942 -3.099 1.00 87.88 248 ARG A N 1
ATOM 1979 C CA . ARG A 1 248 ? -10.114 -6.412 -1.723 1.00 87.88 248 ARG A CA 1
ATOM 1980 C C . ARG A 1 248 ? -11.020 -5.544 -0.863 1.00 87.88 248 ARG A C 1
ATOM 1982 O O . ARG A 1 248 ? -11.102 -4.332 -1.060 1.00 87.88 248 ARG A O 1
ATOM 1989 N N . GLU A 1 249 ? -11.714 -6.175 0.072 1.00 90.12 249 GLU A N 1
ATOM 1990 C CA . GLU A 1 249 ? -12.724 -5.511 0.896 1.00 90.12 249 GLU A CA 1
ATOM 1991 C C . GLU A 1 249 ? -12.096 -4.481 1.844 1.00 90.12 249 GLU A C 1
ATOM 1993 O O . GLU A 1 249 ? -12.585 -3.359 1.982 1.00 90.12 249 GLU A O 1
ATOM 1998 N N . GLU A 1 250 ? -10.968 -4.812 2.463 1.00 92.56 250 GLU A N 1
ATOM 1999 C CA . GLU A 1 250 ? -10.279 -3.914 3.380 1.00 92.56 250 GLU A CA 1
ATOM 2000 C C . GLU A 1 250 ? -9.743 -2.664 2.679 1.00 92.56 250 GLU A C 1
ATOM 2002 O O . GLU A 1 250 ? -9.717 -1.591 3.279 1.00 92.56 250 GLU A O 1
ATOM 2007 N N . GLU A 1 251 ? -9.373 -2.758 1.398 1.00 93.38 251 GLU A N 1
ATOM 2008 C CA . GLU A 1 251 ? -8.955 -1.596 0.611 1.00 93.38 251 GLU A CA 1
ATOM 2009 C C . GLU A 1 251 ? -10.103 -0.604 0.420 1.00 93.38 251 GLU A C 1
ATOM 2011 O O . GLU A 1 251 ? -9.883 0.609 0.470 1.00 93.38 251 GLU A O 1
ATOM 2016 N N . GLU A 1 252 ? -11.331 -1.101 0.252 1.00 94.88 252 GLU A N 1
ATOM 2017 C CA . GLU A 1 252 ? -12.523 -0.260 0.202 1.00 94.88 252 GLU A CA 1
ATOM 2018 C C . GLU A 1 252 ? -12.737 0.458 1.538 1.00 94.88 252 GLU A C 1
ATOM 2020 O O . GLU A 1 252 ? -12.973 1.671 1.566 1.00 94.88 252 GLU A O 1
ATOM 2025 N N . VAL A 1 253 ? -12.625 -0.266 2.658 1.00 96.19 253 VAL A N 1
ATOM 2026 C CA . VAL A 1 253 ? -12.732 0.322 4.002 1.00 96.19 253 VAL A CA 1
ATOM 2027 C C . VAL A 1 253 ? -11.652 1.393 4.197 1.00 96.19 253 VAL A C 1
ATOM 2029 O O . VAL A 1 253 ? -11.961 2.537 4.537 1.00 96.19 253 VAL A O 1
ATOM 2032 N N . LEU A 1 254 ? -10.391 1.077 3.898 1.00 96.62 254 LEU A N 1
ATOM 2033 C CA . LEU A 1 254 ? -9.261 2.006 3.982 1.00 96.62 254 LEU A CA 1
ATOM 2034 C C . LEU A 1 254 ? -9.483 3.259 3.130 1.00 96.62 254 LEU A C 1
ATOM 2036 O O . LEU A 1 254 ? -9.257 4.382 3.589 1.00 96.62 254 LEU A O 1
ATOM 2040 N N . PHE A 1 255 ? -9.987 3.090 1.909 1.00 96.62 255 PHE A N 1
ATOM 2041 C CA . PHE A 1 255 ? -10.288 4.196 1.012 1.00 96.62 255 PHE A CA 1
ATOM 2042 C C . PHE A 1 255 ? -11.399 5.114 1.545 1.00 96.62 255 PHE A C 1
ATOM 2044 O O . PHE A 1 255 ? -11.332 6.341 1.371 1.00 96.62 255 PHE A O 1
ATOM 2051 N N . ARG A 1 256 ? -12.411 4.559 2.227 1.00 96.62 256 ARG A N 1
ATOM 2052 C CA . ARG A 1 256 ? -13.468 5.342 2.894 1.00 96.62 256 ARG A CA 1
ATOM 2053 C C . ARG A 1 256 ? -12.916 6.199 4.039 1.00 96.62 256 ARG A C 1
ATOM 2055 O O . ARG A 1 256 ? -13.407 7.311 4.240 1.00 96.62 256 ARG A O 1
ATOM 2062 N N . HIS A 1 257 ? -11.860 5.741 4.715 1.00 97.56 257 HIS A N 1
ATOM 2063 C CA . HIS A 1 257 ? -11.193 6.443 5.825 1.00 97.56 257 HIS A CA 1
ATOM 2064 C C . HIS A 1 257 ? -10.025 7.359 5.412 1.00 97.56 257 HIS A C 1
ATOM 2066 O O . HIS A 1 257 ? -9.402 7.987 6.276 1.00 97.56 257 HIS A O 1
ATOM 2072 N N . ARG A 1 258 ? -9.727 7.485 4.111 1.00 96.44 258 ARG A N 1
ATOM 2073 C CA . ARG A 1 258 ? -8.645 8.346 3.593 1.00 96.44 258 ARG A CA 1
ATOM 2074 C C . ARG A 1 258 ? -8.770 9.811 4.043 1.00 96.44 258 ARG A C 1
ATOM 2076 O O . ARG A 1 258 ? -9.862 10.323 4.300 1.00 96.44 258 ARG A O 1
ATOM 2083 N N . ASP A 1 259 ? -7.657 10.541 4.038 1.00 95.06 259 ASP A N 1
ATOM 2084 C CA . ASP A 1 259 ? -7.670 11.993 4.238 1.00 95.06 259 ASP A CA 1
ATOM 2085 C C . ASP A 1 259 ? -8.217 12.704 2.992 1.00 95.06 259 ASP A C 1
ATOM 2087 O O . ASP A 1 259 ? -7.541 12.837 1.976 1.00 95.06 259 ASP A O 1
ATOM 2091 N N . GLN A 1 260 ? -9.445 13.210 3.089 1.00 94.69 260 GLN A N 1
ATOM 2092 C CA . GLN A 1 260 ? -10.153 13.868 1.985 1.00 94.69 260 GLN A CA 1
ATOM 2093 C C . GLN A 1 260 ? -9.524 15.194 1.526 1.00 94.69 260 GLN A C 1
ATOM 2095 O O . GLN A 1 260 ? -9.929 15.737 0.503 1.00 94.69 260 GLN A O 1
ATOM 2100 N N . ARG A 1 261 ? -8.556 15.742 2.272 1.00 94.06 261 ARG A N 1
ATOM 2101 C CA . ARG A 1 261 ? -7.815 16.956 1.881 1.00 94.06 261 ARG A CA 1
ATOM 2102 C C . ARG A 1 261 ? -6.672 16.640 0.914 1.00 94.06 261 ARG A C 1
ATOM 2104 O O . ARG A 1 261 ? -6.126 17.544 0.280 1.00 94.06 261 ARG A O 1
ATOM 2111 N N . ILE A 1 262 ? -6.282 15.371 0.844 1.00 94.31 262 ILE A N 1
ATOM 2112 C CA . ILE A 1 262 ? -5.208 14.866 -0.001 1.00 94.31 262 ILE A CA 1
ATOM 2113 C C . ILE A 1 262 ? -5.845 14.277 -1.258 1.00 94.31 262 ILE A C 1
ATOM 2115 O O . ILE A 1 262 ? -6.882 13.613 -1.204 1.00 94.31 262 ILE A O 1
ATOM 2119 N N . ALA A 1 263 ? -5.237 14.555 -2.406 1.00 94.81 263 ALA A N 1
ATOM 2120 C CA . ALA A 1 263 ? -5.707 14.049 -3.678 1.00 94.81 263 ALA A CA 1
ATOM 2121 C C . ALA A 1 263 ? -5.658 12.517 -3.704 1.00 94.81 263 ALA A C 1
ATOM 2123 O O . ALA A 1 263 ? -4.754 11.891 -3.151 1.00 94.81 263 ALA A O 1
ATOM 2124 N N . THR A 1 264 ? -6.612 11.916 -4.410 1.00 95.25 264 THR A N 1
ATOM 2125 C CA . THR A 1 264 ? -6.522 10.512 -4.821 1.00 95.25 264 THR A CA 1
ATOM 2126 C C . THR A 1 264 ? -6.114 10.468 -6.277 1.00 95.25 264 THR A C 1
ATOM 2128 O O . THR A 1 264 ? -6.757 11.083 -7.138 1.00 95.25 264 THR A O 1
ATOM 2131 N N . TRP A 1 265 ? -5.039 9.743 -6.543 1.00 92.88 265 TRP A N 1
ATOM 2132 C CA . TRP A 1 265 ? -4.496 9.562 -7.877 1.00 92.88 265 TRP A CA 1
ATOM 2133 C C . TRP A 1 265 ? -4.812 8.162 -8.376 1.00 92.88 265 TRP A C 1
ATOM 2135 O O . TRP A 1 265 ? -4.734 7.201 -7.624 1.00 92.88 265 TRP A O 1
ATOM 2145 N N . ALA A 1 266 ? -5.171 8.052 -9.646 1.00 91.06 266 ALA A N 1
ATOM 2146 C CA . ALA A 1 266 ? -5.448 6.796 -10.311 1.00 91.06 266 ALA A CA 1
ATOM 2147 C C . ALA A 1 266 ? -4.434 6.568 -11.426 1.00 91.06 266 ALA A C 1
ATOM 2149 O O . ALA A 1 266 ? -4.179 7.460 -12.241 1.00 91.06 266 ALA A O 1
ATOM 2150 N N . TYR A 1 267 ? -3.902 5.358 -11.485 1.00 87.25 267 TYR A N 1
ATOM 2151 C CA . TYR A 1 267 ? -3.055 4.885 -12.561 1.00 87.25 267 TYR A CA 1
ATOM 2152 C C . TYR A 1 267 ? -3.725 3.712 -13.262 1.00 87.25 267 TYR A C 1
ATOM 2154 O O . TYR A 1 267 ? -4.136 2.748 -12.621 1.00 87.25 267 TYR A O 1
ATOM 2162 N N . ARG A 1 268 ? -3.850 3.791 -14.587 1.00 84.31 268 ARG A N 1
ATOM 2163 C CA . ARG A 1 268 ? -4.362 2.677 -15.385 1.00 84.31 268 ARG A CA 1
ATOM 2164 C C . ARG A 1 268 ? -3.211 1.724 -15.692 1.00 84.31 268 ARG A C 1
ATOM 2166 O O . ARG A 1 268 ? -2.304 2.104 -16.425 1.00 84.31 268 ARG A O 1
ATOM 2173 N N . CYS A 1 269 ? -3.303 0.502 -15.181 1.00 82.25 269 CYS A N 1
ATOM 2174 C CA . CYS A 1 269 ? -2.345 -0.567 -15.445 1.00 82.25 269 CYS A CA 1
ATOM 2175 C C . CYS A 1 269 ? -2.348 -0.990 -16.925 1.00 82.25 269 CYS A C 1
ATOM 2177 O O . CYS A 1 269 ? -3.327 -0.763 -17.648 1.00 82.25 269 CYS A O 1
ATOM 2179 N N . ARG A 1 270 ? -1.282 -1.647 -17.393 1.00 79.38 270 ARG A N 1
ATOM 2180 C CA . ARG A 1 270 ? -1.260 -2.299 -18.707 1.00 79.38 270 ARG A CA 1
ATOM 2181 C C . ARG A 1 270 ? -2.119 -3.560 -18.708 1.00 79.38 270 ARG A C 1
ATOM 2183 O O . ARG A 1 270 ? -2.326 -4.190 -17.669 1.00 79.38 270 ARG A O 1
ATOM 2190 N N . PRO A 1 271 ? -2.580 -3.960 -19.903 1.00 81.06 271 PRO A N 1
ATOM 2191 C CA . PRO A 1 271 ? -3.101 -5.295 -20.127 1.00 81.06 271 PRO A CA 1
ATOM 2192 C C . PRO A 1 271 ? -2.106 -6.381 -19.689 1.00 81.06 271 PRO A C 1
ATOM 2194 O O . PRO A 1 271 ? -0.931 -6.312 -20.046 1.00 81.06 271 PRO A O 1
ATOM 2197 N N . GLN A 1 272 ? -2.584 -7.399 -18.976 1.00 77.25 272 GLN A N 1
ATOM 2198 C CA . GLN A 1 272 ? -1.799 -8.577 -18.584 1.00 77.25 272 GLN A CA 1
ATOM 2199 C C . GLN A 1 272 ? -1.648 -9.584 -19.732 1.00 77.25 272 GLN A C 1
ATOM 2201 O O . GLN A 1 272 ? -0.701 -10.365 -19.763 1.00 77.25 272 GLN A O 1
ATOM 2206 N N . TYR A 1 273 ? -2.582 -9.571 -20.682 1.00 81.94 273 TYR A N 1
ATOM 2207 C CA . TYR A 1 273 ? -2.581 -10.442 -21.851 1.00 81.94 273 TYR A CA 1
ATOM 2208 C C . TYR A 1 273 ? -3.138 -9.707 -23.077 1.00 81.94 273 TYR A C 1
ATOM 2210 O O . TYR A 1 273 ? -3.809 -8.674 -22.970 1.00 81.94 273 TYR A O 1
ATOM 2218 N N . ILE A 1 274 ? -2.812 -10.223 -24.263 1.00 84.62 274 ILE A N 1
ATOM 2219 C CA . ILE A 1 274 ? -3.254 -9.664 -25.546 1.00 84.62 274 ILE A CA 1
ATOM 2220 C C . ILE A 1 274 ? -4.786 -9.706 -25.600 1.00 84.62 274 ILE A C 1
ATOM 2222 O O . ILE A 1 274 ? -5.380 -10.720 -25.257 1.00 84.62 274 ILE A O 1
ATOM 2226 N N . GLU A 1 275 ? -5.412 -8.602 -26.018 1.00 87.69 275 GLU A N 1
ATOM 2227 C CA . GLU A 1 275 ? -6.878 -8.449 -26.097 1.00 87.69 275 GLU A CA 1
ATOM 2228 C C . GLU A 1 275 ? -7.624 -8.466 -24.751 1.00 87.69 275 GLU A C 1
ATOM 2230 O O . GLU A 1 275 ? -8.849 -8.594 -24.741 1.00 87.69 275 GLU A O 1
ATOM 2235 N N . GLN A 1 276 ? -6.938 -8.253 -23.616 1.00 85.25 276 GLN A N 1
ATOM 2236 C CA . GLN A 1 276 ? -7.629 -8.086 -22.335 1.00 85.25 276 GLN A CA 1
ATOM 2237 C C . GLN A 1 276 ? -8.719 -7.001 -22.443 1.00 85.25 276 GLN A C 1
ATOM 2239 O O . GLN A 1 276 ? -8.418 -5.850 -22.799 1.00 85.25 276 GLN A O 1
ATOM 2244 N N . PRO A 1 277 ? -9.987 -7.326 -22.121 1.00 86.62 277 PRO A N 1
ATOM 2245 C CA . PRO A 1 277 ? -11.070 -6.358 -22.171 1.00 86.62 277 PRO A CA 1
ATOM 2246 C C . PRO A 1 277 ? -10.757 -5.136 -21.306 1.00 86.62 277 PRO A C 1
ATOM 2248 O O . PRO A 1 277 ? -10.302 -5.264 -20.175 1.00 86.62 277 PRO A O 1
ATOM 2251 N N . THR A 1 278 ? -11.065 -3.928 -21.788 1.00 83.38 278 THR A N 1
ATOM 2252 C CA . THR A 1 278 ? -10.752 -2.684 -21.049 1.00 83.38 278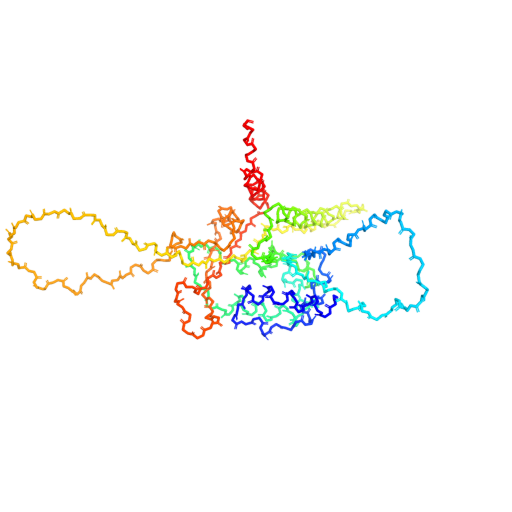 THR A CA 1
ATOM 2253 C C . THR A 1 278 ? -11.366 -2.644 -19.645 1.00 83.38 278 THR A C 1
ATOM 2255 O O . THR A 1 278 ? -10.773 -2.074 -18.737 1.00 83.38 278 THR A O 1
ATOM 2258 N N . GLN A 1 279 ? -12.529 -3.268 -19.454 1.00 85.44 279 GLN A N 1
ATOM 2259 C CA . GLN A 1 279 ? -13.189 -3.402 -18.149 1.00 85.44 279 GLN A CA 1
ATOM 2260 C C . GLN A 1 279 ? -12.455 -4.334 -17.170 1.00 85.44 279 GLN A C 1
ATOM 2262 O O . GLN A 1 279 ? -12.709 -4.277 -15.973 1.00 85.44 279 GLN A O 1
ATOM 2267 N N . GLU A 1 280 ? -11.570 -5.193 -17.675 1.00 84.50 280 GLU A N 1
ATOM 2268 C CA . GLU A 1 280 ? -10.772 -6.131 -16.883 1.00 84.50 280 GLU A CA 1
ATOM 2269 C C . GLU A 1 280 ? -9.390 -5.600 -16.525 1.00 84.50 280 GLU A C 1
ATOM 2271 O O . GLU A 1 280 ? -8.720 -6.173 -15.671 1.00 84.50 280 GLU A O 1
ATOM 2276 N N . ILE A 1 281 ? -8.972 -4.499 -17.147 1.00 86.38 281 ILE A N 1
ATOM 2277 C CA . ILE A 1 281 ? -7.702 -3.855 -16.838 1.00 86.38 281 ILE A CA 1
ATOM 2278 C C . ILE A 1 281 ? -7.846 -3.128 -15.489 1.00 86.38 281 ILE A C 1
ATOM 2280 O O . ILE A 1 281 ? -8.699 -2.238 -15.380 1.00 86.38 281 ILE A O 1
ATOM 2284 N N . PRO A 1 282 ? -7.038 -3.475 -14.471 1.00 87.62 282 PRO A N 1
ATOM 2285 C CA . PRO A 1 282 ? -7.124 -2.847 -13.161 1.00 87.62 282 PRO A CA 1
ATOM 2286 C C . PRO A 1 282 ? -6.629 -1.398 -13.181 1.00 87.62 282 PRO A C 1
ATOM 2288 O O . PRO A 1 282 ? -5.890 -0.959 -14.068 1.00 87.62 282 PRO A O 1
ATOM 2291 N N . ILE A 1 283 ? -7.043 -0.654 -12.164 1.00 89.00 283 ILE A N 1
ATOM 2292 C CA . ILE A 1 283 ? -6.591 0.704 -11.883 1.00 89.00 283 ILE A CA 1
ATOM 2293 C C . ILE A 1 283 ? -6.028 0.720 -10.467 1.00 89.00 283 ILE A C 1
ATOM 2295 O O . ILE A 1 283 ? -6.721 0.339 -9.524 1.00 89.00 283 ILE A O 1
ATOM 2299 N N . SER A 1 284 ? -4.796 1.196 -10.320 1.00 89.38 284 SER A N 1
ATOM 2300 C CA . SER A 1 284 ? -4.187 1.432 -9.014 1.00 89.38 284 SER A CA 1
ATOM 2301 C C . SER A 1 284 ? -4.593 2.808 -8.492 1.00 89.38 284 SER A C 1
ATOM 2303 O O . SER A 1 284 ? -4.475 3.806 -9.205 1.00 89.38 284 SER A O 1
ATOM 2305 N N . LEU A 1 285 ? -5.058 2.877 -7.249 1.00 92.12 285 LEU A N 1
ATOM 2306 C CA . LEU A 1 285 ? -5.381 4.109 -6.540 1.00 92.12 285 LEU A CA 1
ATOM 2307 C C . LEU A 1 285 ? -4.301 4.417 -5.511 1.00 92.12 285 LEU A C 1
ATOM 2309 O O . LEU A 1 285 ? -4.099 3.618 -4.609 1.00 92.12 285 LEU A O 1
ATOM 2313 N N . LEU A 1 286 ? -3.676 5.588 -5.598 1.00 92.75 286 LEU A N 1
ATOM 2314 C CA . LEU A 1 286 ? -2.780 6.121 -4.576 1.00 92.75 286 LEU A CA 1
ATOM 2315 C C . LEU A 1 286 ? -3.527 7.148 -3.719 1.00 92.75 286 LEU A C 1
ATOM 2317 O O . LEU A 1 286 ? -4.020 8.159 -4.234 1.00 92.75 286 LEU A O 1
ATOM 2321 N N . PHE A 1 287 ? -3.597 6.904 -2.413 1.00 94.81 287 PHE A N 1
ATOM 2322 C CA . PHE A 1 287 ? -4.224 7.799 -1.438 1.00 94.81 287 PHE A CA 1
ATOM 2323 C C . PHE A 1 287 ? -3.500 7.757 -0.091 1.00 94.81 287 PHE A C 1
ATOM 2325 O O . PHE A 1 287 ? -2.669 6.888 0.156 1.00 94.81 287 PHE A O 1
ATOM 2332 N N . ILE A 1 288 ? -3.815 8.712 0.785 1.00 94.88 288 ILE A N 1
ATOM 2333 C CA . ILE A 1 288 ? -3.224 8.811 2.122 1.00 94.88 288 ILE A CA 1
ATOM 2334 C C . ILE A 1 288 ? -4.285 8.562 3.192 1.00 94.88 288 ILE A C 1
ATOM 2336 O O . ILE A 1 288 ? -5.396 9.088 3.108 1.00 94.88 288 ILE A O 1
ATOM 2340 N N . ILE A 1 289 ? -3.914 7.841 4.246 1.00 95.44 289 ILE A N 1
ATOM 2341 C CA . ILE A 1 289 ? -4.689 7.700 5.480 1.00 95.44 289 ILE A CA 1
ATOM 2342 C C . ILE A 1 289 ? -3.862 8.181 6.675 1.00 95.44 289 ILE A C 1
ATOM 2344 O O . ILE A 1 289 ? -2.656 7.952 6.756 1.00 95.44 289 ILE A O 1
ATOM 2348 N N . LYS A 1 290 ? -4.498 8.873 7.620 1.00 92.25 290 LYS A N 1
ATOM 2349 C CA . LYS A 1 290 ? -3.843 9.280 8.872 1.00 92.25 290 LYS A CA 1
ATOM 2350 C C . LYS A 1 290 ? -3.798 8.125 9.873 1.00 92.25 290 LYS A C 1
ATOM 2352 O O . LYS A 1 290 ? -4.688 7.283 9.806 1.00 92.25 290 LYS A O 1
ATOM 2357 N N . PRO A 1 291 ? -2.891 8.135 10.866 1.00 90.00 291 PRO A N 1
ATOM 2358 C CA . PRO A 1 291 ? -2.799 7.061 11.858 1.00 90.00 291 PRO A CA 1
ATOM 2359 C C . PRO A 1 291 ? -4.123 6.807 12.597 1.00 90.00 291 PRO A C 1
ATOM 2361 O O . PRO A 1 291 ? -4.596 5.679 12.666 1.00 90.00 291 PRO A O 1
ATOM 2364 N N . GLU A 1 292 ? -4.805 7.867 13.038 1.00 91.38 292 GLU A N 1
ATOM 2365 C CA . GLU A 1 292 ? -6.102 7.741 13.723 1.00 91.38 292 GLU A CA 1
ATOM 2366 C C . GLU A 1 292 ? -7.211 7.181 12.824 1.00 91.38 292 GLU A C 1
ATOM 2368 O O . GLU A 1 292 ? -8.077 6.431 13.272 1.00 91.38 292 GLU A O 1
ATOM 2373 N N . SER A 1 293 ? -7.202 7.550 11.542 1.00 95.12 293 SER A N 1
ATOM 2374 C CA . SER A 1 293 ? -8.136 7.000 10.556 1.00 95.12 293 SER A CA 1
ATOM 2375 C C . SER A 1 293 ? -7.807 5.546 10.228 1.00 95.12 293 SER A C 1
ATOM 2377 O O . SER A 1 293 ? -8.720 4.749 10.057 1.00 95.12 293 SER A O 1
ATOM 2379 N N . MET A 1 294 ? -6.519 5.195 10.183 1.00 94.75 294 MET A N 1
ATOM 2380 C CA . MET A 1 294 ? -6.047 3.831 9.963 1.00 94.75 294 MET A CA 1
ATOM 2381 C C . MET A 1 294 ? -6.557 2.907 11.067 1.00 94.75 294 MET A C 1
ATOM 2383 O O . MET A 1 294 ? -7.170 1.890 10.767 1.00 94.75 294 MET A O 1
ATOM 2387 N N . LYS A 1 295 ? -6.415 3.303 12.338 1.00 94.31 295 LYS A N 1
ATOM 2388 C CA . LYS A 1 295 ? -6.964 2.549 13.477 1.00 94.31 295 LYS A CA 1
ATOM 2389 C C . LYS A 1 295 ? -8.469 2.324 13.352 1.00 94.31 295 LYS A C 1
ATOM 2391 O O . LYS A 1 295 ? -8.948 1.214 13.541 1.00 94.31 295 LYS A O 1
ATOM 2396 N N . LYS A 1 296 ? -9.222 3.366 12.989 1.00 96.31 296 LYS A N 1
ATOM 2397 C CA . LYS A 1 296 ? -10.676 3.257 12.786 1.00 96.31 296 LYS A CA 1
ATOM 2398 C C . LYS A 1 296 ? -11.040 2.327 11.632 1.00 96.31 296 LYS A C 1
ATOM 2400 O O . LYS A 1 296 ? -12.012 1.591 11.756 1.00 96.31 296 LYS A O 1
ATOM 2405 N N . ALA A 1 297 ? -10.279 2.371 10.540 1.00 96.75 297 ALA A N 1
ATOM 2406 C CA . ALA A 1 297 ? -10.471 1.479 9.405 1.00 96.75 297 ALA A CA 1
ATOM 2407 C C . ALA A 1 297 ? -10.223 0.021 9.809 1.00 96.75 297 ALA A C 1
ATOM 2409 O O . ALA A 1 297 ? -11.067 -0.823 9.539 1.00 96.75 297 ALA A O 1
ATOM 2410 N N . VAL A 1 298 ? -9.127 -0.259 10.520 1.00 95.62 298 VAL A N 1
ATOM 2411 C CA . VAL A 1 298 ? -8.803 -1.605 11.023 1.00 95.62 298 VAL A CA 1
ATOM 2412 C C . VAL A 1 298 ? -9.896 -2.139 11.950 1.00 95.62 298 VAL A C 1
ATOM 2414 O O . VAL A 1 298 ? -10.353 -3.261 11.768 1.00 95.62 298 VAL A O 1
ATOM 2417 N N . GLU A 1 299 ? -10.408 -1.319 12.868 1.00 94.88 299 GLU A N 1
ATOM 2418 C CA . GLU A 1 299 ? -11.536 -1.698 13.732 1.00 94.88 299 GLU A CA 1
ATOM 2419 C C . GLU A 1 299 ? -12.832 -1.989 12.955 1.00 94.88 299 GLU A C 1
ATOM 2421 O O . GLU A 1 299 ? -13.650 -2.806 13.376 1.00 94.88 299 GLU A O 1
ATOM 2426 N N . GLU A 1 300 ? -13.061 -1.314 11.828 1.00 95.25 300 GLU A N 1
ATOM 2427 C CA . GLU A 1 300 ? -14.194 -1.605 10.946 1.00 95.25 300 GLU A CA 1
ATOM 2428 C C . GLU A 1 300 ? -13.986 -2.919 10.182 1.00 95.25 300 GLU A C 1
ATOM 2430 O O . GLU A 1 300 ? -14.886 -3.758 10.181 1.00 95.25 300 GLU A O 1
ATOM 2435 N N . ILE A 1 301 ? -12.789 -3.149 9.634 1.00 94.00 301 ILE A N 1
ATOM 2436 C CA . ILE A 1 301 ? -12.419 -4.410 8.966 1.00 94.00 301 ILE A CA 1
ATOM 2437 C C . ILE A 1 301 ? -12.581 -5.588 9.939 1.00 94.00 301 ILE A C 1
ATOM 2439 O O . ILE A 1 301 ? -13.172 -6.607 9.595 1.00 94.00 301 ILE A O 1
ATOM 2443 N N . LYS A 1 302 ? -12.158 -5.424 11.195 1.00 93.00 302 LYS A N 1
ATOM 2444 C CA . LYS A 1 302 ? -12.313 -6.423 12.264 1.00 93.00 302 LYS A CA 1
ATOM 2445 C C . LYS A 1 302 ? -13.772 -6.786 12.548 1.00 93.00 302 LYS A C 1
ATOM 2447 O O . LYS A 1 302 ? -14.101 -7.946 12.811 1.00 93.00 302 LYS A O 1
ATOM 2452 N N . LYS A 1 303 ? -14.678 -5.808 12.481 1.00 90.50 303 LYS A N 1
ATOM 2453 C CA . LYS A 1 303 ? -16.122 -6.061 12.612 1.00 90.50 303 LYS A CA 1
ATOM 2454 C C . LYS A 1 303 ? -16.664 -6.830 11.415 1.00 90.50 303 LYS A C 1
ATOM 2456 O O . LYS A 1 303 ? -17.502 -7.703 11.601 1.00 90.50 303 LYS A O 1
ATOM 2461 N N . HIS A 1 304 ? -16.196 -6.527 10.209 1.00 86.44 304 HIS A N 1
ATOM 2462 C CA . HIS A 1 304 ? -16.606 -7.252 9.006 1.00 86.44 304 HIS A CA 1
ATOM 2463 C C . HIS A 1 304 ? -16.130 -8.708 9.042 1.00 86.44 304 HIS A C 1
ATOM 2465 O O . HIS A 1 304 ? -16.933 -9.607 8.818 1.00 86.44 304 HIS A O 1
ATOM 2471 N N . ALA A 1 305 ? -14.881 -8.942 9.455 1.00 84.00 305 ALA A N 1
ATOM 2472 C CA . ALA A 1 305 ? -14.329 -10.282 9.661 1.00 84.00 305 ALA A CA 1
ATOM 2473 C C . ALA A 1 305 ? -15.211 -11.120 10.614 1.00 84.00 305 ALA A C 1
ATOM 2475 O O . ALA A 1 305 ? -15.684 -12.203 10.288 1.00 84.00 305 ALA A O 1
ATOM 2476 N N . SER A 1 306 ? -15.559 -10.548 11.772 1.00 74.56 306 SER A N 1
ATOM 2477 C CA . SER A 1 306 ? -16.339 -11.242 12.810 1.00 74.56 306 SER A CA 1
ATOM 2478 C C . SER A 1 306 ? -17.841 -11.402 12.530 1.00 74.56 306 SER A C 1
ATOM 2480 O O . SER A 1 306 ? -18.489 -12.208 13.194 1.00 74.56 306 SER A O 1
ATOM 2482 N N . THR A 1 307 ? -18.425 -10.665 11.579 1.00 61.12 307 THR A N 1
ATOM 2483 C CA . THR A 1 307 ? -19.882 -10.686 11.313 1.00 61.12 307 THR A CA 1
ATOM 2484 C C . THR A 1 307 ? -20.322 -11.730 10.285 1.00 61.12 307 THR A C 1
ATOM 2486 O O . THR A 1 307 ? -21.519 -11.891 10.066 1.00 61.12 307 THR A O 1
ATOM 2489 N N . LEU A 1 308 ? -19.394 -12.486 9.690 1.00 56.06 308 LEU A N 1
ATOM 2490 C CA . LEU A 1 308 ? -19.710 -13.515 8.690 1.00 56.06 308 LEU A CA 1
ATOM 2491 C C . LEU A 1 308 ? -20.084 -14.891 9.280 1.00 56.06 308 LEU A C 1
ATOM 2493 O O . LEU A 1 308 ? -20.426 -15.799 8.523 1.00 56.06 308 LEU A O 1
ATOM 2497 N N . ALA A 1 309 ? -20.069 -15.059 10.607 1.00 55.97 309 ALA A N 1
ATOM 2498 C CA . ALA A 1 309 ? -20.378 -16.326 11.274 1.00 55.97 309 ALA A CA 1
ATOM 2499 C C . ALA A 1 309 ? -21.649 -16.248 12.142 1.00 55.97 309 ALA A C 1
ATOM 2501 O O . ALA A 1 309 ? -21.579 -16.173 13.368 1.00 55.97 309 ALA A O 1
ATOM 2502 N N . ASP A 1 310 ? -22.824 -16.332 11.514 1.00 45.88 310 ASP A N 1
ATOM 2503 C CA . ASP A 1 310 ? -24.076 -16.623 12.222 1.00 45.88 310 ASP A CA 1
ATOM 2504 C C . ASP A 1 310 ? -24.253 -18.146 12.354 1.00 45.88 310 ASP A C 1
ATOM 2506 O O . ASP A 1 310 ? -24.635 -18.840 11.407 1.00 45.88 310 ASP A O 1
ATOM 2510 N N . ILE A 1 311 ? -23.991 -18.687 13.547 1.00 54.62 311 ILE A N 1
ATOM 2511 C CA . ILE A 1 311 ? -24.321 -20.081 13.872 1.00 54.62 311 ILE A CA 1
ATOM 2512 C C . ILE A 1 311 ? -25.818 -20.150 14.180 1.00 54.62 311 ILE A C 1
ATOM 2514 O O . ILE A 1 311 ? -26.269 -19.848 15.286 1.00 54.62 311 ILE A O 1
ATOM 2518 N N . VAL A 1 312 ? -26.606 -20.559 13.189 1.00 48.94 312 VAL A N 1
ATOM 2519 C CA . VAL A 1 312 ? -28.020 -20.884 13.389 1.00 48.94 312 VAL A CA 1
ATOM 2520 C C . VAL A 1 312 ? -28.114 -22.327 13.883 1.00 48.94 312 VAL A C 1
ATOM 2522 O O . VAL A 1 312 ? -27.866 -23.270 13.132 1.00 48.94 312 VAL A O 1
ATOM 2525 N N . HIS A 1 313 ? -28.467 -22.507 15.155 1.00 39.34 313 HIS A N 1
ATOM 2526 C CA . HIS A 1 313 ? -28.843 -23.815 15.687 1.00 39.34 313 HIS A CA 1
ATOM 2527 C C . HIS A 1 313 ? -30.274 -24.155 15.245 1.00 39.34 313 HIS A C 1
ATOM 2529 O O . HIS A 1 313 ? -31.189 -23.361 15.476 1.00 39.34 313 HIS A O 1
ATOM 2535 N N . PHE A 1 314 ? -30.454 -25.322 14.622 1.00 41.97 314 PHE A N 1
ATOM 2536 C CA . PHE A 1 314 ? -31.765 -25.941 14.402 1.00 41.97 314 PHE A CA 1
ATOM 2537 C C . PHE A 1 314 ? -32.084 -26.931 15.521 1.00 41.97 314 PHE A C 1
ATOM 2539 O O . PHE A 1 314 ? -31.153 -27.661 15.934 1.00 41.97 314 PHE A O 1
#

Solvent-accessible surface area (backbone atoms only — not comparable to full-atom values): 19056 Å² total; per-residue (Å²): 108,59,70,68,51,36,52,40,50,46,58,46,44,38,70,74,42,70,77,53,50,89,66,33,40,60,69,49,38,32,49,47,49,63,70,37,89,42,51,47,75,40,65,70,74,82,74,74,76,79,74,79,80,74,92,72,92,78,92,80,88,84,80,78,90,83,87,77,84,66,76,80,74,77,52,58,48,29,42,36,34,56,37,42,53,55,47,39,37,69,79,34,37,66,25,34,44,47,53,52,46,46,72,70,71,49,83,63,41,78,65,38,74,53,48,59,50,65,61,45,36,69,32,63,46,81,68,55,96,51,83,89,60,42,42,28,40,16,27,45,39,48,72,41,57,53,97,79,67,55,58,60,59,54,39,53,55,50,53,51,46,54,49,52,54,51,50,54,42,50,51,61,58,53,69,72,69,79,68,97,71,95,77,76,88,79,76,76,78,74,62,60,66,22,36,37,39,69,40,51,33,31,43,54,78,76,70,76,74,72,74,78,76,87,80,79,85,86,83,90,83,82,90,89,80,85,90,79,92,85,82,86,76,80,68,78,84,66,74,61,69,87,55,40,37,58,79,44,72,60,51,48,45,43,59,72,39,34,44,76,68,40,14,30,31,37,33,77,48,61,68,94,51,91,87,56,52,77,56,73,35,42,30,39,35,40,34,40,28,32,60,73,36,46,55,53,27,47,58,49,45,49,51,56,46,65,66,76,71,81,85,79,86,128

Mean predicted aligned error: 14.13 Å

Sequence (314 aa):
MQPRQVDSVMHLIDQFCPDKVNEIDRDAFGAALEANPFTCIVKLNDLEEEEEEDDTVNNHPNKRKEEAKEEEEEEVYGLASAFDLNYELRSHPKAFKPLCDILKNTIWRVILPGIPPTDLLLSTIASTPDESECMAQYRLFIMEYVRNVPLELTVEIMEDLIRRVEEENNNINNSNTNHTQPLKKAHTIPPPCGFALLAKIQRAKQASAGKPPNADKSRKMKEKARDSQAASAVEDNTFDLSQFIFWREEEEVLFRHRDQRIATWAYRCRPQYIEQPTQEIPISLLFIIKPESMKKAVEEIKKHASTLADIVHF

Radius of gyration: 26.49 Å; Cα contacts (8 Å, |Δi|>4): 412; chains: 1; bounding box: 72×81×70 Å

Nearest PDB structures (foldseek):
  6sh5-assembly1_A  TM=3.757E-01  e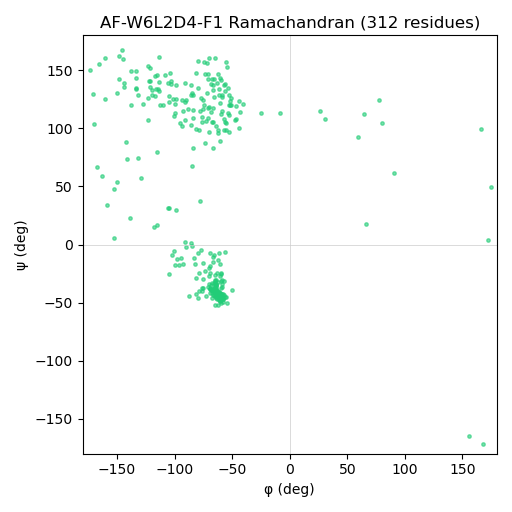=7.394E-01  Saccharomyces cerevisiae
  2h6o-assembly1_A  TM=5.164E-01  e=3.734E+00  human gammaherpesvirus 4
  7mo0-assembly2_D  TM=4.258E-01  e=5.597E+00  Homo sapiens
  3ta1-assembly1_C  TM=2.812E-01  e=4.191E+00  Archaeoglobus fulgidus DSM 4304
  5a76-assembly2_D  TM=3.053E-01  e=5.282E+00  Human gammaherpesvirus 8